Protein AF-A0A9E5YNB3-F1 (afdb_monomer_lite)

Structure (mmCIF, N/CA/C/O backbone):
data_AF-A0A9E5YNB3-F1
#
_entry.id   AF-A0A9E5YNB3-F1
#
loop_
_atom_site.group_PDB
_atom_site.id
_atom_site.type_symbol
_atom_site.label_atom_id
_atom_site.label_alt_id
_atom_site.label_comp_id
_atom_site.label_asym_id
_atom_site.label_entity_id
_atom_site.label_seq_id
_atom_site.pdbx_PDB_ins_code
_atom_site.Cartn_x
_atom_site.Cartn_y
_atom_site.Cartn_z
_atom_site.occupancy
_atom_site.B_iso_or_equiv
_atom_site.auth_seq_id
_atom_site.auth_comp_id
_atom_site.auth_asym_id
_atom_site.auth_atom_id
_atom_site.pdbx_PDB_model_num
ATOM 1 N N . MET A 1 1 ? 40.073 49.892 -16.654 1.00 59.38 1 MET A N 1
ATOM 2 C CA . MET A 1 1 ? 38.647 49.638 -16.978 1.00 59.38 1 MET A CA 1
ATOM 3 C C . MET A 1 1 ? 38.398 48.540 -18.016 1.00 59.38 1 MET A C 1
ATOM 5 O O . MET A 1 1 ? 37.976 47.476 -17.594 1.00 59.38 1 MET A O 1
ATOM 9 N N . LYS A 1 2 ? 38.638 48.698 -19.335 1.00 71.31 2 LYS A N 1
ATOM 10 C CA . LYS A 1 2 ? 38.269 47.634 -20.314 1.00 71.31 2 LYS A CA 1
ATOM 11 C C . LYS A 1 2 ? 38.995 46.293 -20.098 1.00 71.31 2 LYS A C 1
ATOM 13 O O . LYS A 1 2 ? 38.379 45.246 -20.236 1.00 71.31 2 LYS A O 1
ATOM 18 N N . LYS A 1 3 ? 40.283 46.318 -19.738 1.00 74.88 3 LYS A N 1
ATOM 19 C CA . LYS A 1 3 ? 41.093 45.100 -19.550 1.00 74.88 3 LYS A CA 1
ATOM 20 C C . LYS A 1 3 ? 40.703 44.318 -18.289 1.00 74.88 3 LYS A C 1
ATOM 22 O O . LYS A 1 3 ? 40.588 43.105 -18.346 1.00 74.88 3 LYS A O 1
ATOM 27 N N . GLU A 1 4 ? 40.435 45.017 -17.187 1.00 78.69 4 GLU A N 1
ATOM 28 C CA . GLU A 1 4 ? 39.992 44.400 -15.925 1.00 78.69 4 GLU A CA 1
ATOM 29 C C . GLU A 1 4 ? 38.611 43.761 -16.072 1.00 78.69 4 GLU A C 1
ATOM 31 O O . GLU A 1 4 ? 38.417 42.630 -15.643 1.00 78.69 4 GLU A O 1
ATOM 36 N N . PHE A 1 5 ? 37.688 44.429 -16.773 1.00 84.62 5 PHE A N 1
ATOM 37 C CA . PHE A 1 5 ? 36.358 43.884 -17.044 1.00 84.62 5 PHE A CA 1
ATOM 38 C C . PHE A 1 5 ? 36.412 42.584 -17.863 1.00 84.62 5 PHE A C 1
ATOM 40 O O . PHE A 1 5 ? 35.723 41.620 -17.538 1.00 84.62 5 PHE A O 1
ATOM 47 N N . ILE A 1 6 ? 37.271 42.529 -18.889 1.00 86.50 6 ILE A N 1
ATOM 48 C CA . ILE A 1 6 ? 37.463 41.324 -19.710 1.00 86.50 6 ILE A CA 1
ATOM 49 C C . ILE A 1 6 ? 38.033 40.176 -18.865 1.00 86.50 6 ILE A C 1
ATOM 51 O O . ILE A 1 6 ? 37.535 39.055 -18.950 1.00 86.50 6 ILE A O 1
ATOM 55 N N . THR A 1 7 ? 39.027 40.445 -18.013 1.00 88.81 7 THR A N 1
ATOM 56 C CA . THR A 1 7 ? 39.610 39.421 -17.134 1.00 88.81 7 THR A CA 1
ATOM 57 C C . THR A 1 7 ? 38.580 38.872 -16.145 1.00 88.81 7 THR A C 1
ATOM 59 O O . THR A 1 7 ? 38.446 37.657 -16.017 1.00 88.81 7 THR A O 1
ATOM 62 N N . THR A 1 8 ? 37.802 39.737 -15.486 1.00 86.94 8 THR A N 1
ATOM 63 C CA . THR A 1 8 ? 36.744 39.307 -14.558 1.00 86.94 8 THR A CA 1
ATOM 64 C C . THR A 1 8 ? 35.670 38.483 -15.268 1.00 86.94 8 THR A C 1
ATOM 66 O O . THR A 1 8 ? 35.250 37.449 -14.749 1.00 86.94 8 THR A O 1
ATOM 69 N N . PHE A 1 9 ? 35.264 38.882 -16.476 1.00 87.12 9 PHE A N 1
ATOM 70 C CA . PHE A 1 9 ? 34.278 38.143 -17.264 1.00 87.12 9 PHE A CA 1
ATOM 71 C C . PHE A 1 9 ? 34.764 36.731 -17.637 1.00 87.12 9 PHE A C 1
ATOM 73 O O . PHE A 1 9 ? 34.018 35.768 -17.478 1.00 87.12 9 PHE A O 1
ATOM 80 N N . ILE A 1 10 ? 36.027 36.582 -18.055 1.00 90.31 10 ILE A N 1
ATOM 81 C CA . ILE A 1 10 ? 36.626 35.275 -18.386 1.00 90.31 10 ILE A CA 1
ATOM 82 C C . ILE A 1 10 ? 36.706 34.360 -17.156 1.00 90.31 10 ILE A C 1
ATOM 84 O O . ILE A 1 10 ? 36.444 33.159 -17.267 1.00 90.31 10 ILE A O 1
ATOM 88 N N . ILE A 1 11 ? 37.026 34.914 -15.982 1.00 90.06 11 ILE A N 1
ATOM 89 C CA . ILE A 1 11 ? 37.071 34.152 -14.725 1.00 90.06 11 ILE A CA 1
ATOM 90 C C . ILE A 1 11 ? 35.673 33.639 -14.367 1.00 90.06 11 ILE A C 1
ATOM 92 O O . ILE A 1 11 ? 35.512 32.449 -14.100 1.00 90.06 11 ILE A O 1
ATOM 96 N N . ILE A 1 12 ? 34.649 34.498 -14.429 1.00 87.19 12 ILE A N 1
ATOM 97 C CA . ILE A 1 12 ? 33.260 34.100 -14.154 1.00 87.19 12 ILE A CA 1
ATOM 98 C C . ILE A 1 12 ? 32.810 33.011 -15.133 1.00 87.19 12 ILE A C 1
ATOM 100 O O . ILE A 1 12 ? 32.244 32.006 -14.708 1.00 87.19 12 ILE A O 1
ATOM 104 N N . LEU A 1 13 ? 33.099 33.164 -16.429 1.00 85.94 13 LEU A N 1
ATOM 105 C CA . LEU A 1 13 ? 32.710 32.181 -17.441 1.00 85.94 13 LEU A CA 1
ATOM 106 C C . LEU A 1 13 ? 33.382 30.818 -17.204 1.00 85.94 13 LEU A C 1
ATOM 108 O O . LEU A 1 13 ? 32.729 29.782 -17.309 1.00 85.94 13 LEU A O 1
ATOM 112 N N . SER A 1 14 ? 34.664 30.827 -16.830 1.00 84.44 14 SER A N 1
ATOM 113 C CA . SER A 1 14 ? 35.425 29.617 -16.494 1.00 84.44 14 SER A CA 1
ATOM 114 C C . SER A 1 14 ? 34.865 28.914 -15.257 1.00 84.44 14 SER A C 1
ATOM 116 O O . SER A 1 14 ? 34.726 27.694 -15.262 1.00 84.44 14 SER A O 1
ATOM 118 N N . ILE A 1 15 ? 34.476 29.670 -14.223 1.00 86.00 15 ILE A N 1
ATOM 119 C CA . ILE A 1 15 ? 33.847 29.120 -13.012 1.00 86.00 15 ILE A CA 1
ATOM 120 C C . ILE A 1 15 ? 32.482 28.508 -13.345 1.00 86.00 15 ILE A C 1
ATOM 122 O O . ILE A 1 15 ? 32.204 27.382 -12.943 1.00 86.00 15 ILE A O 1
ATOM 126 N N . VAL A 1 16 ? 31.643 29.205 -14.118 1.00 82.31 16 VAL A N 1
ATOM 127 C CA . VAL A 1 16 ? 30.331 28.684 -14.544 1.00 82.31 16 VAL A CA 1
ATOM 128 C C . VAL A 1 16 ? 30.491 27.405 -15.368 1.00 82.31 16 VAL A C 1
ATOM 130 O O . VAL A 1 16 ? 29.738 26.451 -15.174 1.00 82.31 16 VAL A O 1
ATOM 133 N N . PHE A 1 17 ? 31.483 27.354 -16.260 1.00 80.12 17 PHE A N 1
ATOM 134 C CA . PHE A 1 17 ? 31.774 26.159 -17.048 1.00 80.12 17 PHE A CA 1
ATOM 135 C C . PHE A 1 17 ? 32.261 24.995 -16.173 1.00 80.12 17 PHE A C 1
ATOM 137 O O . PHE A 1 17 ? 31.747 23.886 -16.305 1.00 80.12 17 PHE A O 1
ATOM 144 N N . ALA A 1 18 ? 33.178 25.247 -15.234 1.00 74.31 18 ALA A N 1
ATOM 145 C CA . ALA A 1 18 ? 33.670 24.235 -14.298 1.00 74.31 18 ALA A CA 1
ATOM 146 C C . ALA A 1 18 ? 32.548 23.680 -13.404 1.00 74.31 18 ALA A C 1
ATOM 148 O O . ALA A 1 18 ? 32.423 22.467 -13.260 1.00 74.31 18 ALA A O 1
ATOM 149 N N . LEU A 1 19 ? 31.672 24.545 -12.881 1.00 64.62 19 LEU A N 1
ATOM 150 C CA . LEU A 1 19 ? 30.498 24.128 -12.107 1.00 64.62 19 LEU A CA 1
ATOM 151 C C . LEU A 1 19 ? 29.527 23.287 -12.945 1.00 64.62 19 LEU A C 1
ATOM 153 O O . LEU A 1 19 ? 28.976 22.308 -12.449 1.00 64.62 19 LEU A O 1
ATOM 157 N N . LYS A 1 20 ? 29.336 23.626 -14.226 1.00 66.56 20 LYS A N 1
ATOM 158 C CA . LYS A 1 20 ? 28.486 22.850 -15.140 1.00 66.56 20 LYS A CA 1
ATOM 159 C C . LYS A 1 20 ? 29.073 21.468 -15.447 1.00 66.56 20 LYS A C 1
ATOM 161 O O . LYS A 1 20 ? 28.310 20.513 -15.563 1.00 66.56 20 LYS A O 1
ATOM 166 N N . MET A 1 21 ? 30.398 21.360 -15.560 1.00 66.25 21 MET A N 1
ATOM 167 C CA . MET A 1 21 ? 31.098 20.084 -15.746 1.00 66.25 21 MET A CA 1
ATOM 168 C C . MET A 1 21 ? 31.017 19.211 -14.489 1.00 66.25 21 MET A C 1
ATOM 170 O O . MET A 1 21 ? 30.596 18.065 -14.596 1.00 66.25 21 MET A O 1
ATOM 174 N N . LEU A 1 22 ? 31.290 19.773 -13.305 1.00 60.25 22 LEU A N 1
ATOM 175 C CA . LEU A 1 22 ? 31.151 19.071 -12.019 1.00 60.25 22 LEU A CA 1
ATOM 176 C C . LEU A 1 22 ? 29.721 18.553 -11.803 1.00 60.25 22 LEU A C 1
ATOM 178 O O . LEU A 1 22 ? 29.517 17.386 -11.484 1.00 60.25 22 LEU A O 1
ATOM 182 N N . TYR A 1 23 ? 28.717 19.388 -12.083 1.00 53.00 23 TYR A N 1
ATOM 183 C CA . TYR A 1 23 ? 27.310 18.983 -12.013 1.00 53.00 23 TYR A CA 1
ATOM 184 C C . TYR A 1 23 ? 26.955 17.878 -13.026 1.00 53.00 23 TYR A C 1
ATOM 186 O O . TYR A 1 23 ? 26.066 17.062 -12.786 1.00 53.00 23 TYR A O 1
ATOM 194 N N . SER A 1 24 ? 27.635 17.837 -14.177 1.00 55.47 24 SER A N 1
ATOM 195 C CA . SER A 1 24 ? 27.456 16.779 -15.175 1.00 55.47 24 SER A CA 1
ATOM 196 C C . SER A 1 24 ? 28.106 15.460 -14.750 1.00 55.47 24 SER A C 1
ATOM 198 O O . SER A 1 24 ? 27.548 14.405 -15.044 1.00 55.47 24 SER A O 1
ATOM 200 N N . GLU A 1 25 ? 29.256 15.498 -14.077 1.00 56.78 25 GLU A N 1
ATOM 201 C CA . GLU A 1 25 ? 29.955 14.307 -13.578 1.00 56.78 25 GLU A CA 1
ATOM 202 C C . GLU A 1 25 ? 29.183 13.631 -12.441 1.00 56.78 25 GLU A C 1
ATOM 204 O O . GLU A 1 25 ? 28.865 12.448 -12.564 1.00 56.78 25 GLU A O 1
ATOM 209 N N . GLU A 1 26 ? 28.742 14.380 -11.422 1.00 57.12 26 GLU A N 1
ATOM 210 C CA . GLU A 1 26 ? 27.885 13.840 -10.346 1.00 57.12 26 GLU A CA 1
ATOM 211 C C . GLU A 1 26 ? 26.601 13.199 -10.904 1.00 57.12 26 GLU A C 1
ATOM 213 O O . GLU A 1 26 ? 26.127 12.154 -10.445 1.00 57.12 26 GLU A O 1
ATOM 218 N N . LYS A 1 27 ? 26.039 13.807 -11.953 1.00 51.62 27 LYS A N 1
ATOM 219 C CA . LYS A 1 27 ? 24.851 13.307 -12.649 1.00 51.62 27 LYS A CA 1
ATOM 220 C C . LYS A 1 27 ? 25.122 12.010 -13.420 1.00 51.62 27 LYS A C 1
ATOM 222 O O . LYS A 1 27 ? 24.249 11.142 -13.441 1.00 51.62 27 LYS A O 1
ATOM 227 N N . MET A 1 28 ? 26.298 11.854 -14.031 1.00 51.88 28 MET A N 1
ATOM 228 C CA . MET A 1 28 ? 26.697 10.608 -14.701 1.00 51.88 28 MET A CA 1
ATOM 229 C C . MET A 1 28 ? 26.998 9.484 -13.701 1.00 51.88 28 MET A C 1
ATOM 231 O O . MET A 1 28 ? 26.615 8.339 -13.943 1.00 51.88 28 MET A O 1
ATOM 235 N N . GLU A 1 29 ? 27.621 9.788 -12.561 1.00 55.28 29 GLU A N 1
ATOM 236 C CA . GLU A 1 29 ? 27.869 8.798 -11.504 1.00 55.28 29 GLU A CA 1
ATOM 237 C C . GLU A 1 29 ? 26.562 8.275 -10.893 1.00 55.28 29 GLU A C 1
ATOM 239 O O . GLU A 1 29 ? 26.366 7.061 -10.794 1.00 55.28 29 GLU A O 1
ATOM 244 N N . SER A 1 30 ? 25.611 9.167 -10.588 1.00 50.97 30 SER A N 1
ATOM 245 C CA . SER A 1 30 ? 24.270 8.785 -10.117 1.00 50.97 30 SER A CA 1
ATOM 246 C C . SER A 1 30 ? 23.524 7.907 -11.137 1.00 50.97 30 SER A C 1
ATOM 248 O O . SER A 1 30 ? 22.887 6.917 -10.770 1.00 50.97 30 SER A O 1
ATOM 250 N N . GLN A 1 31 ? 23.658 8.199 -12.437 1.00 51.94 31 GLN A N 1
ATOM 251 C CA . GLN A 1 31 ? 23.083 7.381 -13.511 1.00 51.94 31 GLN A CA 1
ATOM 252 C C . GLN A 1 31 ? 23.693 5.978 -13.597 1.00 51.94 31 GLN A C 1
ATOM 254 O O . GLN A 1 31 ? 22.951 5.002 -13.719 1.00 51.94 31 GLN A O 1
ATOM 259 N N . ASN A 1 32 ? 25.020 5.856 -13.536 1.00 53.50 32 ASN A N 1
ATOM 260 C CA . ASN A 1 32 ? 25.692 4.555 -13.595 1.00 53.50 32 ASN A CA 1
ATOM 261 C 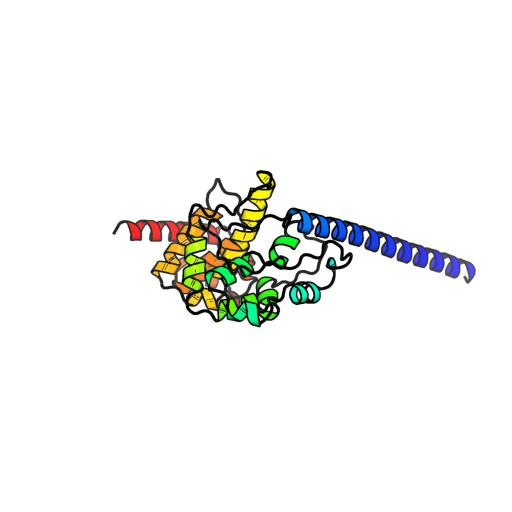C . ASN A 1 32 ? 25.301 3.675 -12.406 1.00 53.50 32 ASN A C 1
ATOM 263 O O . ASN A 1 32 ? 25.024 2.487 -12.573 1.00 53.50 32 ASN A O 1
ATOM 267 N N . TYR A 1 33 ? 25.185 4.281 -11.227 1.00 52.25 33 TYR A N 1
ATOM 268 C CA . TYR A 1 33 ? 24.739 3.597 -10.026 1.00 52.25 33 TYR A CA 1
ATOM 269 C C . TYR A 1 33 ? 23.257 3.177 -10.092 1.00 52.25 33 TYR A C 1
ATOM 271 O O . TYR A 1 33 ? 22.919 2.069 -9.684 1.00 52.25 33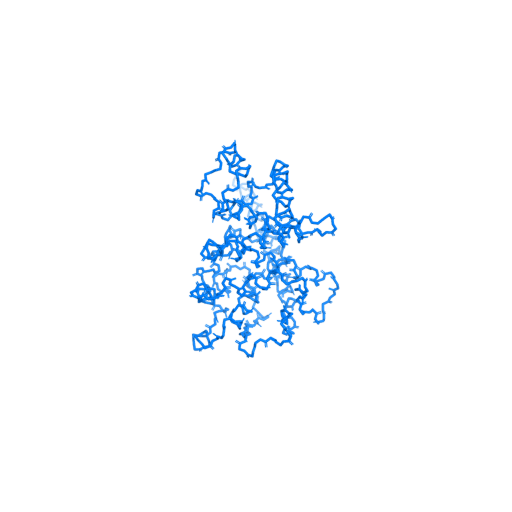 TYR A O 1
ATOM 279 N N . TYR A 1 34 ? 22.374 3.987 -10.692 1.00 50.22 34 TYR A N 1
ATOM 280 C CA . TYR A 1 34 ? 20.984 3.595 -10.979 1.00 50.22 34 TYR A CA 1
ATOM 281 C C . TYR A 1 34 ? 20.883 2.396 -11.930 1.00 50.22 34 TYR A C 1
ATOM 283 O O . TYR A 1 34 ? 20.102 1.476 -11.700 1.00 50.22 34 TYR A O 1
ATOM 291 N N . ILE A 1 35 ? 21.678 2.393 -13.002 1.00 52.78 35 ILE A N 1
ATOM 292 C CA . ILE A 1 35 ? 21.691 1.297 -13.979 1.00 52.78 35 ILE A CA 1
ATOM 293 C C . ILE A 1 35 ? 22.212 0.015 -13.328 1.00 52.78 35 ILE A C 1
ATOM 295 O O . ILE A 1 35 ? 21.654 -1.056 -13.553 1.00 52.78 35 ILE A O 1
ATOM 299 N N . GLN A 1 36 ? 23.251 0.112 -12.498 1.00 56.00 36 GLN A N 1
ATOM 300 C CA . GLN A 1 36 ? 23.763 -1.029 -11.747 1.00 56.00 36 GLN A CA 1
ATOM 301 C C . GLN A 1 36 ? 22.733 -1.549 -10.736 1.00 56.00 36 GLN A C 1
ATOM 303 O O . GLN A 1 36 ? 22.482 -2.746 -10.687 1.00 56.00 36 GLN A O 1
ATOM 308 N N . ALA A 1 37 ? 22.057 -0.657 -10.014 1.00 54.16 37 ALA A N 1
ATOM 309 C CA . ALA A 1 37 ? 20.964 -1.003 -9.116 1.00 54.16 37 ALA A CA 1
ATOM 310 C C . ALA A 1 37 ? 19.809 -1.724 -9.816 1.00 54.16 37 ALA A C 1
ATOM 312 O O . ALA A 1 37 ? 19.267 -2.678 -9.264 1.00 54.16 37 ALA A O 1
ATOM 313 N N . LEU A 1 38 ? 19.424 -1.271 -11.011 1.00 53.16 38 LEU A N 1
ATOM 314 C CA . LEU A 1 38 ? 18.436 -1.951 -11.841 1.00 53.16 38 LEU A CA 1
ATOM 315 C C . LEU A 1 38 ? 18.939 -3.337 -12.248 1.00 53.16 38 LEU A C 1
ATOM 317 O O . LEU A 1 38 ? 18.234 -4.312 -12.037 1.00 53.16 38 LEU A O 1
ATOM 321 N N . LYS A 1 39 ? 20.172 -3.452 -12.747 1.00 55.47 39 LYS A N 1
ATOM 322 C CA . LYS A 1 39 ? 20.764 -4.749 -13.110 1.00 55.47 39 LYS A CA 1
ATOM 323 C C . LYS A 1 39 ? 20.789 -5.724 -11.931 1.00 55.47 39 LYS A C 1
ATOM 325 O O . LYS A 1 39 ? 20.372 -6.857 -12.092 1.00 55.47 39 LYS A O 1
ATOM 330 N N . GLU A 1 40 ? 21.187 -5.270 -10.744 1.00 53.75 40 GLU A N 1
ATOM 331 C CA . GLU A 1 40 ? 21.213 -6.085 -9.520 1.00 53.75 40 GLU A CA 1
ATOM 332 C C . GLU A 1 40 ? 19.808 -6.445 -9.009 1.00 53.75 40 GLU A C 1
ATOM 334 O O . GLU A 1 40 ? 19.610 -7.523 -8.458 1.00 53.75 40 GLU A O 1
ATOM 339 N N . SER A 1 41 ? 18.821 -5.562 -9.196 1.00 50.81 41 SER A N 1
ATOM 340 C CA . SER A 1 41 ? 17.427 -5.814 -8.793 1.00 50.81 41 SER A CA 1
ATOM 341 C C . SER A 1 41 ? 16.700 -6.784 -9.722 1.00 50.81 41 SER A C 1
ATOM 343 O O . SER A 1 41 ? 15.659 -7.321 -9.344 1.00 50.81 41 SER A O 1
ATOM 345 N N . PHE A 1 42 ? 17.213 -6.954 -10.940 1.00 51.38 42 PHE A N 1
ATOM 346 C CA . PHE A 1 42 ? 16.529 -7.604 -12.049 1.00 51.38 42 PHE A CA 1
ATOM 347 C C . PHE A 1 42 ? 17.387 -8.642 -12.774 1.00 51.38 42 PHE A C 1
ATOM 349 O O . PHE A 1 42 ? 17.130 -8.931 -13.943 1.00 51.38 42 PHE A O 1
ATOM 356 N N . ASP A 1 43 ? 18.405 -9.195 -12.114 1.00 45.69 43 ASP A N 1
ATOM 357 C CA . ASP A 1 43 ? 19.297 -10.193 -12.705 1.00 45.69 43 ASP A CA 1
ATOM 358 C C . ASP A 1 43 ? 18.560 -11.525 -12.942 1.00 45.69 43 ASP A C 1
ATOM 360 O O . ASP A 1 43 ? 18.637 -12.459 -12.147 1.00 45.69 43 ASP A O 1
ATOM 364 N N . GLY A 1 44 ? 17.757 -11.553 -14.012 1.00 45.16 44 GLY A N 1
ATOM 365 C CA . GLY A 1 44 ? 17.208 -12.708 -14.727 1.00 45.16 44 GLY A CA 1
ATOM 366 C C . GLY A 1 44 ? 16.236 -13.623 -13.986 1.00 45.16 44 GLY A C 1
ATOM 367 O O . GLY A 1 44 ? 15.519 -14.383 -14.632 1.00 45.16 44 GLY A O 1
ATOM 368 N N . ASN A 1 45 ? 16.180 -13.570 -12.662 1.00 41.47 45 ASN A N 1
ATOM 369 C CA . ASN A 1 45 ? 15.464 -14.557 -11.878 1.00 41.47 45 ASN A CA 1
ATOM 370 C C . ASN A 1 45 ? 14.091 -14.020 -11.503 1.00 41.47 45 ASN A C 1
ATOM 372 O O . ASN A 1 45 ? 13.953 -12.972 -10.869 1.00 41.47 45 ASN A O 1
ATOM 376 N N . GLN A 1 46 ? 13.079 -14.768 -11.939 1.00 49.31 46 GLN A N 1
ATOM 377 C CA . GLN A 1 46 ? 11.693 -14.605 -11.540 1.00 49.31 46 GLN A CA 1
ATOM 378 C C . GLN A 1 46 ? 11.606 -14.276 -10.054 1.00 49.31 46 GLN A C 1
ATOM 380 O O . GLN A 1 46 ? 12.234 -14.912 -9.205 1.00 49.31 46 GLN A O 1
ATOM 385 N N . VAL A 1 47 ? 10.800 -13.270 -9.748 1.00 45.81 47 VAL A N 1
ATOM 386 C CA . VAL A 1 47 ? 10.483 -12.965 -8.368 1.00 45.81 47 VAL A CA 1
ATOM 387 C C . VAL A 1 47 ? 9.369 -13.911 -7.951 1.00 45.81 47 VAL A C 1
ATOM 389 O O . VAL A 1 47 ? 8.189 -13.598 -8.098 1.00 45.81 47 VAL A O 1
ATOM 392 N N . ASP A 1 48 ? 9.759 -15.072 -7.441 1.00 44.59 48 ASP A N 1
ATOM 393 C CA . ASP A 1 48 ? 8.878 -15.895 -6.626 1.00 44.59 48 ASP A CA 1
ATOM 394 C C . ASP A 1 48 ? 8.432 -15.028 -5.430 1.00 44.59 48 ASP A C 1
ATOM 396 O O . ASP A 1 48 ? 9.257 -14.508 -4.682 1.00 44.59 48 ASP A O 1
ATOM 400 N N . LEU A 1 49 ? 7.136 -14.745 -5.290 1.00 47.69 49 LEU A N 1
ATOM 401 C CA . LEU A 1 49 ? 6.626 -13.930 -4.180 1.00 47.69 49 LEU A CA 1
ATOM 402 C C . LEU A 1 49 ? 6.388 -14.753 -2.900 1.00 47.69 49 LEU A C 1
ATOM 404 O O . LEU A 1 49 ? 5.744 -14.259 -1.975 1.00 47.69 49 LEU A O 1
ATOM 408 N N . GLY A 1 50 ? 6.883 -15.992 -2.838 1.00 40.28 50 GLY A N 1
ATOM 409 C CA . GLY A 1 50 ? 6.484 -16.964 -1.825 1.00 40.28 50 GLY A CA 1
ATOM 410 C C . GLY A 1 50 ? 5.101 -17.555 -2.113 1.00 40.28 50 GLY A C 1
ATOM 411 O O . GLY A 1 50 ? 4.476 -18.118 -1.215 1.00 40.28 50 GLY A O 1
ATOM 412 N N . PHE A 1 51 ? 4.608 -17.418 -3.351 1.00 44.88 51 PHE A N 1
ATOM 413 C CA . PHE A 1 51 ? 3.523 -18.274 -3.812 1.00 44.88 51 PHE A CA 1
ATOM 414 C C . PHE A 1 51 ? 4.162 -19.620 -4.144 1.00 44.88 51 PHE A C 1
ATOM 416 O O . PHE A 1 51 ? 5.120 -19.625 -4.910 1.00 44.88 51 PHE A O 1
ATOM 423 N N . PRO A 1 52 ? 3.672 -20.746 -3.593 1.00 45.00 52 PRO A N 1
ATOM 424 C CA . PRO A 1 52 ? 4.265 -22.058 -3.846 1.00 45.00 52 PRO A CA 1
ATOM 425 C C . PRO A 1 52 ? 4.429 -22.359 -5.346 1.00 45.00 52 PRO A C 1
ATOM 427 O O . PRO A 1 52 ? 5.324 -23.116 -5.706 1.00 45.00 52 PRO A O 1
ATOM 430 N N . GLU A 1 53 ? 3.628 -21.703 -6.196 1.00 58.53 53 GLU A N 1
ATOM 431 C CA . GLU A 1 53 ? 3.800 -21.587 -7.643 1.00 58.53 53 GLU A CA 1
ATOM 432 C C . GLU A 1 53 ? 3.400 -20.148 -8.056 1.00 58.53 53 GLU A C 1
ATOM 434 O O . GLU A 1 53 ? 2.261 -19.745 -7.784 1.00 58.53 53 GLU A O 1
ATOM 439 N N . PRO A 1 54 ? 4.296 -19.309 -8.623 1.00 62.62 54 PRO A N 1
ATOM 440 C CA . PRO A 1 54 ? 3.892 -18.003 -9.140 1.00 62.62 54 PRO A CA 1
ATOM 441 C C . PRO A 1 54 ? 2.867 -18.190 -10.273 1.00 62.62 54 PRO A C 1
ATOM 443 O O . PRO A 1 54 ? 2.991 -19.151 -11.028 1.00 62.62 54 PRO A O 1
ATOM 446 N N . PRO A 1 55 ? 1.873 -17.294 -10.426 1.00 73.94 55 PRO A N 1
ATOM 447 C CA . PRO A 1 55 ? 0.898 -17.410 -11.509 1.00 73.94 55 PRO A CA 1
ATOM 448 C C . PRO A 1 55 ? 1.576 -17.437 -12.885 1.00 73.94 55 PRO A C 1
ATOM 450 O O . PRO A 1 55 ? 2.507 -16.668 -13.136 1.00 73.94 55 PRO A O 1
ATOM 453 N N . ASP A 1 56 ? 1.081 -18.280 -13.791 1.00 81.06 56 ASP A N 1
ATOM 454 C CA . ASP A 1 56 ? 1.661 -18.457 -15.132 1.00 81.06 56 ASP A CA 1
ATOM 455 C C . ASP A 1 56 ? 1.558 -17.200 -16.020 1.00 81.06 56 ASP A C 1
ATOM 457 O O . ASP A 1 56 ? 2.224 -17.092 -17.049 1.00 81.06 56 ASP A O 1
ATOM 461 N N . ASP A 1 57 ? 0.724 -16.237 -15.631 1.00 87.00 57 ASP A N 1
ATOM 462 C CA . ASP A 1 57 ? 0.374 -15.034 -16.386 1.00 87.00 57 ASP A CA 1
ATOM 463 C C . ASP A 1 57 ? 1.005 -13.744 -15.831 1.00 87.00 57 ASP A C 1
ATOM 465 O O . ASP A 1 57 ? 0.571 -12.638 -16.160 1.00 87.00 57 ASP A O 1
ATOM 469 N N . VAL A 1 58 ? 2.043 -13.857 -14.997 1.00 84.81 58 VAL A N 1
ATOM 470 C CA . VAL A 1 58 ? 2.825 -12.702 -14.531 1.00 84.81 58 VAL A CA 1
ATOM 471 C C . VAL A 1 58 ? 3.521 -12.025 -15.714 1.00 84.81 58 VAL A C 1
ATOM 473 O O . VAL A 1 58 ? 4.239 -12.659 -16.486 1.00 84.81 58 VAL A O 1
ATOM 476 N N . TYR A 1 59 ? 3.360 -10.707 -15.835 1.00 84.19 59 TYR A N 1
ATOM 477 C CA . TYR A 1 59 ? 4.003 -9.944 -16.896 1.00 84.19 59 TYR A CA 1
ATOM 478 C C . TYR A 1 59 ? 5.449 -9.608 -16.531 1.00 84.19 59 TYR A C 1
ATOM 480 O O . TYR A 1 59 ? 5.746 -9.027 -15.481 1.00 84.19 59 TYR A O 1
ATOM 488 N N . PHE A 1 60 ? 6.354 -9.934 -17.448 1.00 81.06 60 PHE A N 1
ATOM 489 C CA . PHE A 1 60 ? 7.771 -9.630 -17.330 1.00 81.06 60 PHE A CA 1
ATOM 490 C C . PHE A 1 60 ? 8.074 -8.312 -18.032 1.00 81.06 60 PHE A C 1
ATOM 492 O O . PHE A 1 60 ? 7.994 -8.205 -19.255 1.00 81.06 60 PHE A O 1
ATOM 499 N N . PHE A 1 61 ? 8.434 -7.299 -17.247 1.00 78.62 61 PHE A N 1
ATOM 500 C CA . PHE A 1 61 ? 8.769 -5.992 -17.794 1.00 78.62 61 PHE A CA 1
ATOM 501 C C . PHE A 1 61 ? 10.018 -6.084 -18.677 1.00 78.62 61 PHE A C 1
ATOM 503 O O . PHE A 1 61 ? 11.021 -6.658 -18.246 1.00 78.62 61 PHE A O 1
ATOM 510 N N . PRO A 1 62 ? 10.008 -5.488 -19.879 1.00 70.19 62 PRO A N 1
ATOM 511 C CA . PRO A 1 62 ? 11.215 -5.380 -20.680 1.00 70.19 62 PRO A CA 1
ATOM 512 C C . PRO A 1 62 ? 12.216 -4.475 -19.954 1.00 70.19 62 PRO A C 1
ATOM 514 O O . PRO A 1 62 ? 11.909 -3.334 -19.597 1.00 70.19 62 PRO A O 1
ATOM 517 N N . ILE A 1 63 ? 13.425 -4.985 -19.721 1.00 64.12 63 ILE A N 1
ATOM 518 C CA . ILE A 1 63 ? 14.496 -4.238 -19.056 1.00 64.12 63 ILE A CA 1
ATOM 519 C C . ILE A 1 63 ? 15.546 -3.905 -20.092 1.00 64.12 63 ILE A C 1
ATOM 521 O O . ILE A 1 63 ? 16.403 -4.722 -20.424 1.00 64.12 63 ILE A O 1
ATOM 525 N N . ASP A 1 64 ? 15.488 -2.680 -20.602 1.00 58.06 64 ASP A N 1
ATOM 526 C CA . ASP A 1 64 ? 16.547 -2.187 -21.465 1.00 58.06 64 ASP A CA 1
ATOM 527 C C . ASP A 1 64 ? 17.710 -1.652 -20.616 1.00 58.06 64 ASP A C 1
ATOM 529 O O . ASP A 1 64 ? 17.728 -0.511 -20.148 1.00 58.06 64 ASP A O 1
ATOM 533 N N . VAL A 1 65 ? 18.699 -2.523 -20.414 1.00 49.94 65 VAL A N 1
ATOM 534 C CA . VAL A 1 65 ? 19.942 -2.245 -19.684 1.00 49.94 65 VAL A CA 1
ATOM 535 C C . VAL A 1 65 ? 20.895 -1.282 -20.407 1.00 49.94 65 VAL A C 1
ATOM 537 O O . VAL A 1 65 ? 21.902 -0.879 -19.815 1.00 49.94 65 VAL A O 1
ATOM 540 N N . ASN A 1 66 ? 20.616 -0.920 -21.667 1.00 44.59 66 ASN A N 1
ATOM 541 C CA . ASN A 1 66 ? 21.499 -0.100 -22.502 1.00 44.59 66 ASN A CA 1
ATOM 542 C C . ASN A 1 66 ? 21.119 1.380 -22.549 1.00 44.59 66 ASN A C 1
ATOM 544 O O . ASN A 1 66 ? 21.851 2.184 -23.136 1.00 44.59 66 ASN A O 1
ATOM 548 N N . VAL A 1 67 ? 20.027 1.788 -21.909 1.00 49.59 67 VAL A N 1
ATOM 549 C CA . VAL A 1 67 ? 19.580 3.177 -22.016 1.00 49.59 67 VAL A CA 1
ATOM 550 C C . VAL A 1 67 ? 20.242 4.040 -20.952 1.00 49.59 67 VAL A C 1
ATOM 552 O O . VAL A 1 67 ? 19.742 4.293 -19.853 1.00 49.59 67 VAL A O 1
ATOM 555 N N . ARG A 1 68 ? 21.413 4.547 -21.330 1.00 42.56 68 ARG A N 1
ATOM 556 C CA . ARG A 1 68 ? 22.039 5.710 -20.703 1.00 42.56 68 ARG A CA 1
ATOM 557 C C . ARG A 1 68 ? 21.063 6.892 -20.803 1.00 42.56 68 ARG A C 1
ATOM 559 O O . ARG A 1 68 ? 20.961 7.507 -21.857 1.00 42.56 68 ARG A O 1
ATOM 566 N N . GLY A 1 69 ? 20.322 7.210 -19.738 1.00 45.66 69 GLY A N 1
ATOM 567 C CA . GLY A 1 69 ? 19.492 8.428 -19.720 1.00 45.66 69 GLY A CA 1
ATOM 568 C C . GLY A 1 69 ? 18.252 8.438 -18.826 1.00 45.66 69 GLY A C 1
ATOM 569 O O . GLY A 1 69 ? 17.705 9.513 -18.582 1.00 45.66 69 GLY A O 1
ATOM 570 N N . TYR A 1 70 ? 17.822 7.300 -18.278 1.00 46.19 70 TYR A N 1
ATOM 571 C CA . TYR A 1 70 ? 16.539 7.199 -17.565 1.00 46.19 70 TYR A CA 1
ATOM 572 C C . TYR A 1 70 ? 16.416 7.940 -16.235 1.00 46.19 70 TYR A C 1
ATOM 574 O O . TYR A 1 70 ? 15.312 8.071 -15.712 1.00 46.19 70 TYR A O 1
ATOM 582 N N . ALA A 1 71 ? 17.503 8.503 -15.713 1.00 47.81 71 ALA A N 1
ATOM 583 C CA . ALA A 1 71 ? 17.430 9.333 -14.516 1.00 47.81 71 ALA A CA 1
ATOM 584 C C . ALA A 1 71 ? 16.520 10.571 -14.682 1.00 47.81 71 ALA A C 1
ATOM 586 O O . ALA A 1 71 ? 16.231 11.223 -13.687 1.00 47.81 71 ALA A O 1
ATOM 587 N N . PHE A 1 72 ? 16.060 10.918 -15.895 1.00 52.16 72 PHE A N 1
ATOM 588 C CA . PHE A 1 72 ? 15.439 12.225 -16.131 1.00 52.16 72 PHE A CA 1
ATOM 589 C C . PHE A 1 72 ? 13.945 12.273 -16.434 1.00 52.16 72 PHE A C 1
ATOM 591 O O . PHE A 1 72 ? 13.416 13.379 -16.395 1.00 52.16 72 PHE A O 1
ATOM 598 N N . LEU A 1 73 ? 13.226 11.168 -16.652 1.00 58.09 73 LEU A N 1
ATOM 599 C CA . LEU A 1 73 ? 11.776 11.245 -16.883 1.00 58.09 73 LEU A CA 1
ATOM 600 C C . LEU A 1 73 ? 11.061 10.007 -16.328 1.00 58.09 73 LEU A C 1
ATOM 602 O O . LEU A 1 73 ? 10.907 9.009 -17.028 1.00 58.09 73 LEU A O 1
ATOM 606 N N . ASP A 1 74 ? 10.578 10.099 -15.084 1.00 63.66 74 ASP A N 1
ATOM 607 C CA . ASP A 1 74 ? 9.737 9.071 -14.444 1.00 63.66 74 ASP A CA 1
ATOM 608 C C . ASP A 1 74 ? 8.549 8.660 -15.352 1.00 63.66 74 ASP A C 1
ATOM 610 O O . ASP A 1 74 ? 8.158 7.495 -15.377 1.00 63.66 74 ASP A O 1
ATOM 614 N N . THR A 1 75 ? 8.034 9.586 -16.172 1.00 65.88 75 THR A N 1
ATOM 615 C CA . THR A 1 75 ? 6.984 9.335 -17.175 1.00 65.88 75 THR A CA 1
ATOM 616 C C . THR A 1 75 ? 7.451 8.485 -18.361 1.00 65.88 75 THR A C 1
ATOM 618 O O . THR A 1 75 ? 6.691 7.670 -18.866 1.00 65.88 75 THR A O 1
ATOM 621 N N . VAL A 1 76 ? 8.694 8.637 -18.826 1.00 67.19 76 VAL A N 1
ATOM 622 C CA . VAL A 1 76 ? 9.211 7.827 -19.947 1.00 67.19 76 VAL A CA 1
ATOM 623 C C . VAL A 1 76 ? 9.413 6.386 -19.502 1.00 67.19 76 VAL A C 1
ATOM 625 O O . VAL A 1 76 ? 9.018 5.465 -20.208 1.00 67.19 76 VAL A O 1
ATOM 628 N N . LEU A 1 77 ? 9.965 6.203 -18.303 1.00 70.25 77 LEU A N 1
ATOM 629 C CA . LEU A 1 77 ? 10.155 4.886 -17.706 1.00 70.25 77 LEU A CA 1
ATOM 630 C C . LEU A 1 77 ? 8.830 4.152 -17.501 1.00 70.25 77 LEU A C 1
ATOM 632 O O . LEU A 1 77 ? 8.679 3.013 -17.931 1.00 70.25 77 LEU A O 1
ATOM 636 N N . ILE A 1 78 ? 7.842 4.814 -16.891 1.00 76.56 78 ILE A N 1
ATOM 637 C CA . ILE A 1 78 ? 6.555 4.164 -16.635 1.00 76.56 78 ILE A CA 1
ATOM 638 C C . ILE A 1 78 ? 5.809 3.833 -17.933 1.00 76.56 78 ILE A C 1
ATOM 640 O O . ILE A 1 78 ? 5.145 2.805 -18.003 1.00 76.56 78 ILE A O 1
ATOM 644 N N . ASN A 1 79 ? 5.980 4.635 -18.990 1.00 79.00 79 ASN A N 1
ATOM 645 C CA . ASN A 1 79 ? 5.416 4.351 -20.311 1.00 79.00 79 ASN A CA 1
ATOM 646 C C . ASN A 1 79 ? 6.039 3.115 -20.979 1.00 79.00 79 ASN A C 1
ATOM 648 O O . ASN A 1 79 ? 5.362 2.430 -21.738 1.00 79.00 79 ASN A O 1
ATOM 652 N N . GLN A 1 80 ? 7.304 2.804 -20.703 1.00 77.94 80 GLN A N 1
ATOM 653 C CA . GLN A 1 80 ? 7.947 1.589 -21.219 1.00 77.94 80 GLN A CA 1
ATOM 654 C C . GLN A 1 80 ? 7.549 0.332 -20.448 1.00 77.94 80 GLN A C 1
ATOM 656 O O . GLN A 1 80 ? 7.649 -0.775 -20.968 1.00 77.94 80 GLN A O 1
ATOM 661 N N . TRP A 1 81 ? 7.095 0.506 -19.210 1.00 83.12 81 TRP A N 1
ATOM 662 C CA . TRP A 1 81 ? 6.635 -0.582 -18.359 1.00 83.12 81 TRP A CA 1
ATOM 663 C C . TRP A 1 81 ? 5.132 -0.825 -18.448 1.00 83.12 81 TRP A C 1
ATOM 665 O O . TRP A 1 81 ? 4.630 -1.622 -17.667 1.00 83.12 81 TRP A O 1
ATOM 675 N N . GLN A 1 82 ? 4.400 -0.187 -19.369 1.00 89.44 82 GLN A N 1
ATOM 676 C CA . GLN A 1 82 ? 2.986 -0.518 -19.572 1.00 89.44 82 GLN A CA 1
ATOM 677 C C . GLN A 1 82 ? 2.830 -1.997 -19.941 1.00 89.44 82 GLN A C 1
ATOM 679 O O . GLN A 1 82 ? 3.635 -2.555 -20.690 1.00 89.44 82 GLN A O 1
ATOM 684 N N . ILE A 1 83 ? 1.774 -2.617 -19.421 1.00 91.94 83 ILE A N 1
ATOM 685 C CA . ILE A 1 83 ? 1.387 -3.976 -19.805 1.00 91.94 83 ILE A CA 1
ATOM 686 C C . ILE A 1 83 ? 0.585 -3.866 -21.111 1.00 91.94 83 ILE A C 1
ATOM 688 O O . ILE A 1 83 ? -0.331 -3.043 -21.162 1.00 91.94 83 ILE A O 1
ATOM 692 N N . PRO A 1 84 ? 0.885 -4.636 -22.169 1.00 94.19 84 PRO A N 1
ATOM 693 C CA . PRO A 1 84 ? 0.036 -4.692 -23.357 1.00 94.19 84 PRO A CA 1
ATOM 694 C C . PRO A 1 84 ? -1.426 -4.968 -22.978 1.00 94.19 84 PRO A C 1
ATOM 696 O O . PRO A 1 84 ? -1.693 -5.786 -22.100 1.00 94.19 84 PRO A O 1
ATOM 699 N N . GLU A 1 85 ? -2.372 -4.244 -23.579 1.00 94.31 85 GLU A N 1
ATOM 700 C CA . GLU A 1 85 ? -3.783 -4.258 -23.156 1.00 94.31 85 GLU A CA 1
ATOM 701 C C . GLU A 1 85 ? -4.419 -5.651 -23.266 1.00 94.31 85 GLU A C 1
ATOM 703 O O . GLU A 1 85 ? -5.162 -6.075 -22.382 1.00 94.31 85 GLU A O 1
ATOM 708 N N . ASP A 1 86 ? -4.063 -6.391 -24.313 1.00 93.75 86 ASP A N 1
ATOM 709 C CA . ASP A 1 86 ? -4.465 -7.776 -24.539 1.00 93.75 86 ASP A CA 1
ATOM 710 C C . ASP A 1 86 ? -3.948 -8.722 -23.449 1.00 93.75 86 ASP A C 1
ATOM 712 O O . ASP A 1 86 ? -4.669 -9.627 -23.036 1.00 93.75 86 ASP A O 1
ATOM 716 N N . ILE A 1 87 ? -2.739 -8.497 -22.933 1.00 94.00 87 ILE A N 1
ATOM 717 C CA . ILE A 1 87 ? -2.213 -9.251 -21.791 1.00 94.00 87 ILE A CA 1
ATOM 718 C C . ILE A 1 87 ? -2.960 -8.830 -20.524 1.00 94.00 87 ILE A C 1
ATOM 720 O O . ILE A 1 87 ? -3.537 -9.676 -19.848 1.00 94.00 87 ILE A O 1
ATOM 724 N N . LEU A 1 88 ? -3.014 -7.526 -20.235 1.00 95.38 88 LEU A N 1
ATOM 725 C CA . LEU A 1 88 ? -3.565 -6.956 -19.001 1.00 95.38 88 LEU A CA 1
ATOM 726 C C . LEU A 1 88 ? -4.998 -7.418 -18.705 1.00 95.38 88 LEU A C 1
ATOM 728 O O . LEU A 1 88 ? -5.322 -7.758 -17.565 1.00 95.38 88 LEU A O 1
ATOM 732 N N . LEU A 1 89 ? -5.857 -7.439 -19.726 1.00 92.75 89 LEU A N 1
ATOM 733 C CA . LEU A 1 89 ? -7.257 -7.840 -19.579 1.00 92.75 89 LEU A CA 1
ATOM 734 C C . LEU A 1 89 ? -7.425 -9.335 -19.284 1.00 92.75 89 LEU A C 1
ATOM 736 O O . LEU A 1 89 ? -8.405 -9.719 -18.649 1.00 92.75 89 LEU A O 1
ATOM 740 N N . ASN A 1 90 ? -6.473 -10.166 -19.710 1.00 93.94 90 ASN A N 1
ATOM 741 C CA . ASN A 1 90 ? -6.516 -11.615 -19.527 1.00 93.94 90 ASN A CA 1
ATOM 742 C C . ASN A 1 90 ? -5.778 -12.092 -18.269 1.00 93.94 90 ASN A C 1
ATOM 744 O O . ASN A 1 90 ? -5.834 -13.278 -17.950 1.00 93.94 90 ASN A O 1
ATOM 748 N N . MET A 1 91 ? -5.119 -11.188 -17.538 1.00 94.25 91 MET A N 1
ATOM 749 C CA . MET A 1 91 ? -4.442 -11.535 -16.292 1.00 94.25 91 MET A CA 1
ATOM 750 C C . MET A 1 91 ? -5.441 -11.855 -15.175 1.00 94.25 91 MET A C 1
ATOM 752 O O . MET A 1 91 ? -6.398 -11.112 -14.904 1.00 94.25 91 MET A O 1
ATOM 756 N N . SER A 1 92 ? -5.146 -12.933 -14.463 1.00 92.94 92 SER A N 1
ATOM 757 C CA . SER A 1 92 ? -5.665 -13.265 -13.148 1.00 92.94 92 SER A CA 1
ATOM 758 C C . SER A 1 92 ? -5.372 -12.146 -12.147 1.00 92.94 92 SER A C 1
ATOM 760 O O . SER A 1 92 ? -4.441 -11.349 -12.299 1.00 92.94 92 SER A O 1
ATOM 762 N N . ASP A 1 93 ? -6.180 -12.074 -11.089 1.00 91.00 93 ASP A N 1
ATOM 763 C CA . ASP A 1 93 ? -5.959 -11.097 -10.022 1.00 91.00 93 ASP A CA 1
ATOM 764 C C . ASP A 1 93 ? -4.593 -11.312 -9.347 1.00 91.00 93 ASP A C 1
ATOM 766 O O . ASP A 1 93 ? -3.917 -10.346 -8.993 1.00 91.00 93 ASP A O 1
ATOM 770 N N . GLU A 1 94 ? -4.178 -12.571 -9.177 1.00 87.00 94 GLU A N 1
ATOM 771 C CA . GLU A 1 94 ? -2.872 -12.951 -8.647 1.00 87.00 94 GLU A CA 1
ATOM 772 C C . GLU A 1 94 ? -1.745 -12.479 -9.566 1.00 87.00 94 GLU A C 1
ATOM 774 O O . GLU A 1 94 ? -0.853 -11.769 -9.100 1.00 87.00 94 GLU A O 1
ATOM 779 N N . GLY A 1 95 ? -1.796 -12.814 -10.859 1.00 87.62 95 GLY A N 1
ATOM 780 C CA . GLY A 1 95 ? -0.785 -12.419 -11.840 1.00 87.62 95 GLY A CA 1
ATOM 781 C C . GLY A 1 95 ? -0.645 -10.904 -11.946 1.00 87.62 95 GLY A C 1
ATOM 782 O O . GLY A 1 95 ? 0.471 -10.370 -11.939 1.00 87.62 95 GLY A O 1
ATOM 783 N N . LEU A 1 96 ? -1.770 -10.182 -11.954 1.00 92.00 96 LEU A N 1
ATOM 784 C CA . LEU A 1 96 ? -1.794 -8.720 -11.978 1.00 92.00 96 LEU A CA 1
ATOM 785 C C . LEU A 1 96 ? -1.217 -8.111 -10.695 1.00 92.00 96 LEU A C 1
ATOM 787 O O . LEU A 1 96 ? -0.416 -7.173 -10.758 1.00 92.00 96 LEU A O 1
ATOM 791 N N . MET A 1 97 ? -1.577 -8.651 -9.528 1.00 89.31 97 MET A N 1
ATOM 792 C CA . MET A 1 97 ? -1.025 -8.223 -8.241 1.00 89.31 97 MET A CA 1
ATOM 793 C C . MET A 1 97 ? 0.489 -8.437 -8.192 1.00 89.31 97 MET A C 1
ATOM 795 O O . MET A 1 97 ? 1.227 -7.512 -7.846 1.00 89.31 97 MET A O 1
ATOM 799 N N . VAL A 1 98 ? 0.958 -9.627 -8.581 1.00 82.31 98 VAL A N 1
ATOM 800 C CA . VAL A 1 98 ? 2.385 -9.970 -8.623 1.00 82.31 98 VAL A CA 1
ATOM 801 C C . VAL A 1 98 ? 3.137 -9.025 -9.557 1.00 82.31 98 VAL A C 1
ATOM 803 O O . VAL A 1 98 ? 4.165 -8.460 -9.187 1.00 82.31 98 VAL A O 1
ATOM 806 N N . THR A 1 99 ? 2.583 -8.784 -10.742 1.00 86.69 99 THR A N 1
ATOM 807 C CA . THR A 1 99 ? 3.141 -7.862 -11.734 1.00 86.69 99 THR A CA 1
ATOM 808 C C . THR A 1 99 ? 3.269 -6.446 -11.181 1.00 86.69 99 THR A C 1
ATOM 810 O O . THR A 1 99 ? 4.326 -5.829 -11.299 1.00 86.69 99 THR A O 1
ATOM 813 N N . CYS A 1 100 ? 2.234 -5.929 -10.512 1.00 88.69 100 CYS A N 1
ATOM 814 C CA . CYS A 1 100 ? 2.283 -4.596 -9.911 1.00 88.69 100 CYS A CA 1
ATOM 815 C C . CYS A 1 100 ? 3.338 -4.499 -8.799 1.00 88.69 100 CYS A C 1
ATOM 817 O O . CYS A 1 100 ? 4.064 -3.508 -8.731 1.00 88.69 100 CYS A O 1
ATOM 819 N N . LEU A 1 101 ? 3.477 -5.532 -7.960 1.00 80.50 101 LEU A N 1
ATOM 820 C CA . LEU A 1 101 ? 4.508 -5.600 -6.913 1.00 80.50 101 LEU A CA 1
ATOM 821 C C . LEU A 1 101 ? 5.933 -5.698 -7.479 1.00 80.50 101 LEU A C 1
ATOM 823 O O . LEU A 1 101 ? 6.887 -5.234 -6.843 1.00 80.50 101 LEU A O 1
ATOM 827 N N . ASN A 1 102 ? 6.070 -6.232 -8.691 1.00 77.62 102 ASN A N 1
ATOM 828 C CA . ASN A 1 102 ? 7.326 -6.334 -9.427 1.00 77.62 102 ASN A CA 1
ATOM 829 C C . ASN A 1 102 ? 7.629 -5.120 -10.317 1.00 77.62 102 ASN A C 1
ATOM 831 O O . ASN A 1 102 ? 8.663 -5.118 -10.986 1.00 77.62 102 ASN A O 1
ATOM 835 N N . LEU A 1 103 ? 6.796 -4.069 -10.300 1.00 78.50 103 LEU A N 1
ATOM 836 C CA . LEU A 1 103 ? 7.012 -2.874 -11.116 1.00 78.50 103 LEU A CA 1
ATOM 837 C C . LEU A 1 103 ? 8.398 -2.251 -10.833 1.00 78.50 103 LEU A C 1
ATOM 839 O O . LEU A 1 103 ? 8.647 -1.794 -9.706 1.00 78.50 103 LEU A O 1
ATOM 843 N N . PRO A 1 104 ? 9.286 -2.139 -11.843 1.00 71.00 104 PRO A N 1
ATOM 844 C CA . PRO A 1 104 ? 10.655 -1.680 -11.628 1.00 71.00 104 PRO A CA 1
ATOM 845 C C . PRO A 1 104 ? 10.789 -0.292 -11.022 1.00 71.00 104 PRO A C 1
ATOM 847 O O . PRO A 1 104 ? 11.721 -0.036 -10.257 1.00 71.00 104 PRO A O 1
ATOM 850 N N . TYR A 1 105 ? 9.809 0.573 -11.275 1.00 69.88 105 TYR A N 1
ATOM 851 C CA . TYR A 1 105 ? 9.719 1.919 -10.721 1.00 69.88 105 TYR A CA 1
ATOM 852 C C . TYR A 1 105 ? 9.949 1.984 -9.200 1.00 69.88 105 TYR A C 1
ATOM 854 O O . TYR A 1 105 ? 10.621 2.898 -8.710 1.00 69.88 105 TYR A O 1
ATOM 862 N N . PHE A 1 106 ? 9.420 1.015 -8.446 1.00 67.19 106 PHE A N 1
ATOM 863 C CA . PHE A 1 106 ? 9.498 1.011 -6.983 1.00 67.19 106 PHE A CA 1
ATOM 864 C C . PHE A 1 106 ? 10.800 0.411 -6.437 1.00 67.19 106 PHE A C 1
ATOM 866 O O . PHE A 1 106 ? 11.222 0.797 -5.346 1.00 67.19 106 PHE A O 1
ATOM 873 N N . HIS A 1 107 ? 11.477 -0.443 -7.210 1.00 61.56 107 HIS A N 1
ATOM 874 C CA . HIS A 1 107 ? 12.736 -1.101 -6.821 1.00 61.56 107 HIS A CA 1
ATOM 875 C C . HIS A 1 107 ? 13.971 -0.290 -7.217 1.00 61.56 107 HIS A C 1
ATOM 877 O O . HIS A 1 107 ? 14.963 -0.250 -6.498 1.00 61.56 107 HIS A O 1
ATOM 883 N N . ALA A 1 108 ? 13.896 0.449 -8.321 1.00 53.72 108 ALA A N 1
ATOM 884 C CA . ALA A 1 108 ? 15.047 1.139 -8.896 1.00 53.72 108 ALA A CA 1
ATOM 885 C C . ALA A 1 108 ? 15.597 2.297 -8.032 1.00 53.72 108 ALA A C 1
ATOM 887 O O . ALA A 1 108 ? 16.777 2.639 -8.105 1.00 53.72 108 ALA A O 1
ATOM 888 N N . LYS A 1 109 ? 14.754 2.930 -7.202 1.00 50.62 109 LYS A N 1
ATOM 889 C CA . LYS A 1 109 ? 15.136 4.109 -6.395 1.00 50.62 109 LYS A CA 1
ATOM 890 C C . LYS A 1 109 ? 15.669 3.775 -4.997 1.00 50.62 109 LYS A C 1
ATOM 892 O O . LYS A 1 109 ? 16.187 4.683 -4.358 1.00 50.62 109 LYS A O 1
ATOM 897 N N . SER A 1 110 ? 15.567 2.535 -4.507 1.00 47.50 110 SER A N 1
ATOM 898 C CA . SER A 1 110 ? 16.089 2.182 -3.171 1.00 47.50 110 SER A CA 1
ATOM 899 C C . SER A 1 110 ? 17.610 2.169 -3.102 1.00 47.50 110 SER A C 1
ATOM 901 O O . SER A 1 110 ? 18.174 2.196 -2.011 1.00 47.50 110 SER A O 1
ATOM 903 N N . ASN A 1 111 ? 18.265 2.107 -4.257 1.00 41.50 111 ASN A N 1
ATOM 904 C CA . ASN A 1 111 ? 19.710 2.153 -4.321 1.00 41.50 111 ASN A CA 1
ATOM 905 C C . ASN A 1 111 ? 20.214 3.582 -4.499 1.00 41.50 111 ASN A C 1
ATOM 907 O O . ASN A 1 111 ? 21.224 3.876 -3.891 1.00 41.50 111 ASN A O 1
ATOM 911 N N . LEU A 1 112 ? 19.510 4.489 -5.188 1.00 40.03 112 LEU A N 1
ATOM 912 C CA . LEU A 1 112 ? 19.984 5.858 -5.441 1.00 40.03 112 LEU A CA 1
ATOM 913 C C . LEU A 1 112 ? 20.178 6.712 -4.166 1.00 40.03 112 LEU A C 1
ATOM 915 O O . LEU A 1 112 ? 19.331 6.670 -3.270 1.00 40.03 112 LEU A O 1
ATOM 919 N N . PRO A 1 113 ? 21.230 7.559 -4.098 1.00 37.16 113 PRO A N 1
ATOM 920 C CA . PRO A 1 113 ? 21.409 8.495 -2.996 1.00 37.16 113 PRO A CA 1
ATOM 921 C C . PRO A 1 113 ? 20.236 9.479 -2.959 1.00 37.16 113 PRO A C 1
ATOM 923 O O . PRO A 1 113 ? 19.859 10.056 -3.984 1.00 37.16 113 PRO A O 1
ATOM 926 N N . SER A 1 114 ? 19.687 9.695 -1.763 1.00 42.84 114 SER A N 1
ATOM 927 C CA . SER A 1 114 ? 18.492 10.507 -1.477 1.00 42.84 114 SER A CA 1
ATOM 928 C C . SER A 1 114 ? 18.532 11.954 -1.993 1.00 42.84 114 SER A C 1
ATOM 930 O O . SER A 1 114 ? 17.501 12.624 -1.996 1.00 42.84 114 SER A O 1
ATOM 932 N N . SER A 1 115 ? 19.692 12.436 -2.440 1.00 34.56 115 SER A N 1
ATOM 933 C CA . SER A 1 115 ? 19.934 13.803 -2.896 1.00 34.56 115 SER A CA 1
ATOM 934 C C . SER A 1 115 ? 19.775 14.034 -4.402 1.00 34.56 115 SER A C 1
ATOM 936 O O . SER A 1 115 ? 19.714 15.192 -4.806 1.00 34.56 115 SER A O 1
ATOM 938 N N . THR A 1 116 ? 19.720 12.997 -5.252 1.00 37.81 116 THR A N 1
ATOM 939 C CA . THR A 1 116 ? 20.001 13.207 -6.692 1.00 37.81 116 THR A CA 1
ATOM 940 C C . THR A 1 116 ? 18.817 13.294 -7.644 1.00 37.81 116 THR A C 1
ATOM 942 O O . THR A 1 116 ? 19.032 13.721 -8.773 1.00 37.81 116 THR A O 1
ATOM 945 N N . LEU A 1 117 ? 17.574 12.988 -7.266 1.00 36.38 117 LEU A N 1
ATOM 946 C CA . LEU A 1 117 ? 16.453 13.106 -8.209 1.00 36.38 117 LEU A CA 1
ATOM 947 C C . LEU A 1 117 ? 15.185 13.604 -7.529 1.00 36.38 117 LEU A C 1
ATOM 949 O O . LEU A 1 117 ? 14.830 13.141 -6.447 1.00 36.38 117 LEU A O 1
ATOM 953 N N . PHE A 1 118 ? 14.537 14.561 -8.199 1.00 35.59 118 PHE A N 1
ATOM 954 C CA . PHE A 1 118 ? 13.319 15.260 -7.801 1.00 35.59 118 PHE A CA 1
ATOM 955 C C . PHE A 1 118 ? 12.414 14.419 -6.890 1.00 35.59 118 PHE A C 1
ATOM 957 O O . PHE A 1 118 ? 12.047 13.294 -7.253 1.00 35.59 118 PHE A O 1
ATOM 964 N N . PRO A 1 119 ? 12.001 14.953 -5.728 1.00 42.09 119 PRO A N 1
ATOM 965 C CA . PRO A 1 119 ? 11.021 14.286 -4.904 1.00 42.09 119 PRO A CA 1
ATOM 966 C C . PRO A 1 119 ? 9.697 14.344 -5.664 1.00 42.09 119 PRO A C 1
ATOM 968 O O . PRO A 1 119 ? 8.944 15.309 -5.542 1.00 42.09 119 PRO A O 1
ATOM 971 N N . ILE A 1 120 ? 9.380 13.304 -6.441 1.00 48.47 120 ILE A N 1
ATOM 972 C CA . ILE A 1 120 ? 7.977 12.968 -6.645 1.00 48.47 120 ILE A CA 1
ATOM 973 C C . ILE A 1 120 ? 7.471 12.675 -5.238 1.00 48.47 120 ILE A C 1
ATOM 975 O O . ILE A 1 120 ? 7.692 11.595 -4.689 1.00 48.47 120 ILE A O 1
ATOM 979 N N . LYS A 1 121 ? 6.874 13.707 -4.631 1.00 52.38 121 LYS A N 1
ATOM 980 C CA . LYS A 1 121 ? 6.286 13.662 -3.293 1.00 52.38 121 LYS A CA 1
ATOM 981 C C . LYS A 1 121 ? 5.235 12.555 -3.204 1.00 52.38 121 LYS A C 1
ATOM 983 O O . LYS A 1 121 ? 4.967 12.089 -2.105 1.00 52.38 121 LYS A O 1
ATOM 988 N N . ASP A 1 122 ? 4.728 12.086 -4.352 1.00 66.94 122 ASP A N 1
ATOM 989 C CA . ASP A 1 122 ? 3.760 11.006 -4.430 1.00 66.94 122 ASP A CA 1
ATOM 990 C C . ASP A 1 122 ? 4.045 9.930 -5.490 1.00 66.94 122 ASP A C 1
ATOM 992 O O . ASP A 1 122 ? 3.452 9.897 -6.565 1.00 66.94 122 ASP A O 1
ATOM 996 N N . LYS A 1 123 ? 5.009 9.046 -5.195 1.00 72.69 123 LYS A N 1
ATOM 997 C CA . LYS A 1 123 ? 5.408 7.955 -6.104 1.00 72.69 123 LYS A CA 1
ATOM 998 C C . LYS A 1 123 ? 4.289 6.940 -6.337 1.00 72.69 123 LYS A C 1
ATOM 1000 O O . LYS A 1 123 ? 4.196 6.405 -7.436 1.00 72.69 123 LYS A O 1
ATOM 1005 N N . LEU A 1 124 ? 3.469 6.659 -5.318 1.00 79.31 124 LEU A N 1
ATOM 1006 C CA . LEU A 1 124 ? 2.365 5.712 -5.465 1.00 79.31 124 LEU A CA 1
ATOM 1007 C C . LEU A 1 124 ? 1.250 6.325 -6.311 1.00 79.31 124 LEU A C 1
ATOM 1009 O O . LEU A 1 124 ? 0.852 5.701 -7.285 1.00 79.31 124 LEU A O 1
ATOM 1013 N N . GLN A 1 125 ? 0.801 7.546 -6.007 1.00 82.88 125 GLN A N 1
ATOM 1014 C CA . GLN A 1 125 ? -0.230 8.204 -6.809 1.00 82.88 125 GLN A CA 1
ATOM 1015 C C . GLN A 1 125 ? 0.254 8.469 -8.233 1.00 82.88 125 GLN A C 1
ATOM 1017 O O . GLN A 1 125 ? -0.510 8.292 -9.175 1.00 82.88 125 GLN A O 1
ATOM 1022 N N . PHE A 1 126 ? 1.527 8.839 -8.420 1.00 82.00 126 PHE A N 1
ATOM 1023 C CA . PHE A 1 126 ? 2.111 8.944 -9.754 1.00 82.00 126 PHE A CA 1
ATOM 1024 C C . PHE A 1 126 ? 2.013 7.613 -10.503 1.00 82.00 126 PHE A C 1
ATOM 1026 O O . PHE A 1 126 ? 1.554 7.599 -11.642 1.00 82.00 126 PHE A O 1
ATOM 1033 N N . ALA A 1 127 ? 2.388 6.497 -9.872 1.00 84.38 127 ALA A N 1
ATOM 1034 C CA . ALA A 1 127 ? 2.287 5.191 -10.508 1.00 84.38 127 ALA A CA 1
ATOM 1035 C C . ALA A 1 127 ? 0.831 4.801 -10.796 1.00 84.38 127 ALA A C 1
ATOM 1037 O O . ALA A 1 127 ? 0.533 4.390 -11.907 1.00 84.38 127 ALA A O 1
ATOM 1038 N N . ILE A 1 128 ? -0.095 5.012 -9.858 1.00 88.38 128 ILE A N 1
ATOM 1039 C CA . ILE A 1 128 ? -1.533 4.784 -10.070 1.00 88.38 128 ILE A CA 1
ATOM 1040 C C . ILE A 1 128 ? -2.049 5.613 -11.254 1.00 88.38 128 ILE A C 1
ATOM 1042 O O . ILE A 1 128 ? -2.808 5.122 -12.079 1.00 88.38 128 ILE A O 1
ATOM 1046 N N . ASN A 1 129 ? -1.609 6.861 -11.389 1.00 87.75 129 ASN A N 1
ATOM 1047 C CA . ASN A 1 129 ? -2.081 7.738 -12.456 1.00 87.75 129 ASN A CA 1
ATOM 1048 C C . ASN A 1 129 ? -1.476 7.415 -13.827 1.00 87.75 129 ASN A C 1
ATOM 1050 O O . ASN A 1 129 ? -2.066 7.794 -14.833 1.00 87.75 129 ASN A O 1
ATOM 1054 N N . ASN A 1 130 ? -0.315 6.755 -13.884 1.00 86.75 130 ASN A N 1
ATOM 1055 C CA . ASN A 1 130 ? 0.450 6.612 -15.126 1.00 86.75 130 ASN A CA 1
ATOM 1056 C C . ASN A 1 130 ? 0.770 5.159 -15.514 1.00 86.75 130 ASN A C 1
ATOM 1058 O O . ASN A 1 130 ? 1.299 4.950 -16.597 1.00 86.75 130 ASN A O 1
ATOM 1062 N N . PHE A 1 131 ? 0.483 4.159 -14.679 1.00 91.69 131 PHE A N 1
ATOM 1063 C CA . PHE A 1 131 ? 0.702 2.742 -14.982 1.00 91.69 131 PHE A CA 1
ATOM 1064 C C . PHE A 1 131 ? -0.621 1.984 -15.067 1.00 91.69 131 PHE A C 1
ATOM 1066 O O . PHE A 1 131 ? -1.335 1.851 -14.069 1.00 91.69 131 PHE A O 1
ATOM 1073 N N . ASN A 1 132 ? -0.920 1.447 -16.250 1.00 94.88 132 ASN A N 1
ATOM 1074 C CA . ASN A 1 132 ? -2.173 0.751 -16.524 1.00 94.88 132 ASN A CA 1
ATOM 1075 C C . ASN A 1 132 ? -2.406 -0.482 -15.635 1.00 94.88 132 ASN A C 1
ATOM 1077 O O . ASN A 1 132 ? -3.542 -0.726 -15.235 1.00 94.88 132 ASN A O 1
ATOM 1081 N N . GLY A 1 133 ? -1.350 -1.200 -15.241 1.00 95.00 133 GLY A N 1
ATOM 1082 C CA . GLY A 1 133 ? -1.461 -2.341 -14.334 1.00 95.00 133 GLY A CA 1
ATOM 1083 C C . GLY A 1 133 ? -2.052 -1.965 -12.977 1.00 95.00 133 GLY A C 1
ATOM 1084 O O . GLY A 1 133 ? -2.979 -2.620 -12.512 1.00 95.00 133 GLY A O 1
ATOM 1085 N N . LEU A 1 134 ? -1.594 -0.865 -12.365 1.00 94.19 134 LEU A N 1
ATOM 1086 C CA . LEU A 1 134 ? -2.141 -0.394 -11.084 1.00 94.19 134 LEU A CA 1
ATOM 1087 C C . LEU A 1 134 ? -3.563 0.151 -11.221 1.00 94.19 134 LEU A C 1
ATOM 1089 O O . LEU A 1 134 ? -4.380 -0.039 -10.323 1.00 94.19 134 LEU A O 1
ATOM 1093 N N . GLN A 1 135 ? -3.869 0.814 -12.336 1.00 95.38 135 GLN A N 1
ATOM 1094 C CA . GLN A 1 135 ? -5.227 1.282 -12.614 1.00 95.38 135 GLN A CA 1
ATOM 1095 C C . GLN A 1 135 ? -6.201 0.114 -12.708 1.00 95.38 135 GLN A C 1
ATOM 1097 O O . GLN A 1 135 ? -7.292 0.179 -12.150 1.00 95.38 135 GLN A O 1
ATOM 1102 N N . GLU A 1 136 ? -5.803 -0.954 -13.395 1.00 96.44 136 GLU A N 1
ATOM 1103 C CA . GLU A 1 136 ? -6.607 -2.162 -13.521 1.00 96.44 136 GLU A CA 1
ATOM 1104 C C . GLU A 1 136 ? -6.711 -2.914 -12.193 1.00 96.44 136 GLU A C 1
ATOM 1106 O O . GLU A 1 136 ? -7.806 -3.291 -11.779 1.00 96.44 136 GLU A O 1
ATOM 1111 N N . LEU A 1 137 ? -5.601 -3.024 -11.459 1.00 95.19 137 LEU A N 1
ATOM 1112 C CA . LEU A 1 137 ? -5.541 -3.651 -10.142 1.00 95.19 137 LEU A CA 1
ATOM 1113 C C . LEU A 1 137 ? -6.590 -3.061 -9.184 1.00 95.19 137 LEU A C 1
ATOM 1115 O O . LEU A 1 137 ? -7.286 -3.800 -8.493 1.00 95.19 137 LEU A O 1
ATOM 1119 N N . LEU A 1 138 ? -6.743 -1.732 -9.168 1.00 94.38 138 LEU A N 1
ATOM 1120 C CA . LEU A 1 138 ? -7.687 -1.026 -8.293 1.00 94.38 138 LEU A CA 1
ATOM 1121 C C . LEU A 1 138 ? -9.164 -1.233 -8.669 1.00 94.38 138 LEU A C 1
ATOM 1123 O O . LEU A 1 138 ? -10.046 -1.042 -7.820 1.00 94.38 138 LEU A O 1
ATOM 1127 N N . LYS A 1 139 ? -9.447 -1.637 -9.913 1.00 94.81 139 LYS A N 1
ATOM 1128 C CA . LYS A 1 139 ? -10.803 -1.978 -10.366 1.00 94.81 139 LYS A CA 1
ATOM 1129 C C . LYS A 1 139 ? -11.207 -3.394 -9.970 1.00 94.81 139 LYS A C 1
ATOM 1131 O O . LYS A 1 139 ? -12.402 -3.650 -9.842 1.00 94.81 139 LYS A O 1
ATOM 1136 N N . ARG A 1 140 ? -10.246 -4.303 -9.756 1.00 94.44 140 ARG A N 1
ATOM 1137 C CA . ARG A 1 140 ? -10.538 -5.694 -9.382 1.00 94.44 140 ARG A CA 1
ATOM 1138 C C . ARG A 1 140 ? -11.285 -5.740 -8.047 1.00 94.44 140 ARG A C 1
ATOM 1140 O O . ARG A 1 140 ? -10.919 -5.082 -7.070 1.00 94.44 140 ARG A O 1
ATOM 1147 N N . GLU A 1 141 ? -12.358 -6.523 -8.007 1.00 92.81 141 GLU A N 1
ATOM 1148 C CA . GLU A 1 141 ? -13.266 -6.599 -6.858 1.00 92.81 141 GLU A CA 1
ATOM 1149 C C . GLU A 1 141 ? -12.553 -7.171 -5.622 1.00 92.81 141 GLU A C 1
ATOM 1151 O O . GLU A 1 141 ? -12.559 -6.573 -4.541 1.00 92.81 141 GLU A O 1
ATOM 1156 N N . ASN A 1 142 ? -11.839 -8.285 -5.805 1.00 90.62 142 ASN A N 1
ATOM 1157 C CA . ASN A 1 142 ? -11.249 -9.074 -4.723 1.00 90.62 142 ASN A CA 1
ATOM 1158 C C . ASN A 1 142 ? -9.813 -8.681 -4.357 1.00 90.62 142 ASN A C 1
ATOM 1160 O O . ASN A 1 142 ? -9.184 -9.351 -3.535 1.00 90.62 142 ASN A O 1
ATOM 1164 N N . ILE A 1 143 ? -9.284 -7.592 -4.921 1.00 91.94 143 ILE A N 1
ATOM 1165 C CA . ILE A 1 143 ? -7.869 -7.264 -4.742 1.00 91.94 143 ILE A CA 1
ATOM 1166 C C . ILE A 1 143 ? -7.484 -6.983 -3.288 1.00 91.94 143 ILE A C 1
ATOM 1168 O O . ILE A 1 143 ? -6.425 -7.404 -2.836 1.00 91.94 143 ILE A O 1
ATOM 1172 N N . HIS A 1 144 ? -8.362 -6.320 -2.534 1.00 93.19 144 HIS A N 1
ATOM 1173 C CA . HIS A 1 144 ? -8.154 -6.038 -1.115 1.00 93.19 144 HIS A CA 1
ATOM 1174 C C . HIS A 1 144 ? -7.884 -7.339 -0.335 1.00 93.19 144 HIS A C 1
ATOM 1176 O O . HIS A 1 144 ? -6.876 -7.458 0.355 1.00 93.19 144 HIS A O 1
ATOM 1182 N N . LYS A 1 145 ? -8.686 -8.388 -0.543 1.00 93.06 145 LYS A N 1
ATOM 1183 C CA . LYS A 1 145 ? -8.482 -9.687 0.120 1.00 93.06 145 LYS A CA 1
ATOM 1184 C C . LYS A 1 145 ? -7.131 -10.312 -0.223 1.00 93.06 145 LYS A C 1
ATOM 1186 O O . LYS A 1 145 ? -6.444 -10.784 0.679 1.00 93.06 145 LYS A O 1
ATOM 1191 N N . LYS A 1 146 ? -6.721 -10.269 -1.495 1.00 90.06 146 LYS A N 1
ATOM 1192 C CA . LYS A 1 146 ? -5.438 -10.839 -1.944 1.00 90.06 146 LYS A CA 1
ATOM 1193 C C . LYS A 1 146 ? -4.240 -10.062 -1.395 1.00 90.06 146 LYS A C 1
ATOM 1195 O O . LYS A 1 146 ? -3.299 -10.672 -0.893 1.00 90.06 146 LYS A O 1
ATOM 1200 N N . LEU A 1 147 ? -4.303 -8.728 -1.395 1.00 91.00 147 LEU A N 1
ATOM 1201 C CA . LEU A 1 147 ? -3.269 -7.875 -0.798 1.00 91.00 147 LEU A CA 1
ATOM 1202 C C . LEU A 1 147 ? -3.142 -8.114 0.709 1.00 91.00 147 LEU A C 1
ATOM 1204 O O . LEU A 1 147 ? -2.025 -8.231 1.216 1.00 91.00 147 LEU A O 1
ATOM 1208 N N . LYS A 1 148 ? -4.272 -8.219 1.421 1.00 92.25 148 LYS A N 1
ATOM 1209 C CA . LYS A 1 148 ? -4.292 -8.580 2.842 1.00 92.25 148 LYS A CA 1
ATOM 1210 C C . LYS A 1 148 ? -3.641 -9.939 3.057 1.00 92.25 148 LYS A C 1
ATOM 1212 O O . LYS A 1 148 ? -2.705 -10.019 3.844 1.00 92.25 148 LYS A O 1
ATOM 1217 N N . GLN A 1 149 ? -4.108 -10.978 2.359 1.00 89.25 149 GLN A N 1
ATOM 1218 C CA . GLN A 1 149 ? -3.591 -12.343 2.481 1.00 89.25 149 GLN A CA 1
ATOM 1219 C C . GLN A 1 149 ? -2.071 -12.379 2.290 1.00 89.25 149 GLN A C 1
ATOM 1221 O O . GLN A 1 149 ? -1.354 -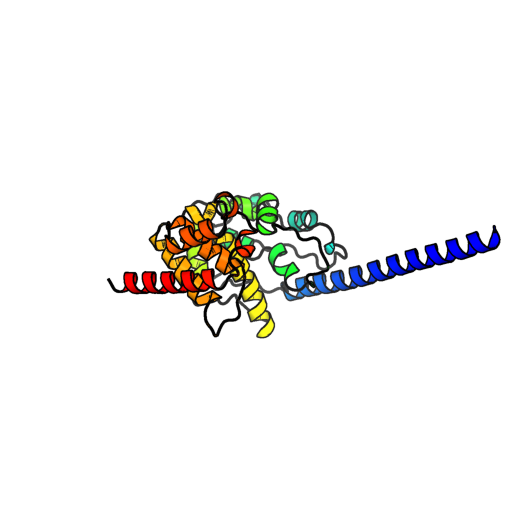12.958 3.107 1.00 89.25 149 GLN A O 1
ATOM 1226 N N . LEU A 1 150 ? -1.571 -11.686 1.267 1.00 84.75 150 LEU A N 1
ATOM 1227 C CA . LEU A 1 150 ? -0.140 -11.577 1.014 1.00 84.75 150 LEU A CA 1
ATOM 1228 C C . LEU A 1 150 ? 0.599 -10.890 2.173 1.00 84.75 150 LEU A C 1
ATOM 1230 O O . LEU A 1 150 ? 1.626 -11.374 2.642 1.00 84.75 150 LEU A O 1
ATOM 1234 N N . TYR A 1 151 ? 0.060 -9.782 2.681 1.00 86.50 151 TYR A N 1
ATOM 1235 C CA . TYR A 1 151 ? 0.690 -8.997 3.741 1.00 86.50 151 TYR A CA 1
ATOM 1236 C C . TYR A 1 151 ? 0.706 -9.687 5.109 1.00 86.50 151 TYR A C 1
ATOM 1238 O O . TYR A 1 151 ? 1.650 -9.513 5.882 1.00 86.50 151 TYR A O 1
ATOM 1246 N N . ILE A 1 152 ? -0.317 -10.473 5.446 1.00 85.50 152 ILE A N 1
ATOM 1247 C CA . ILE A 1 152 ? -0.402 -11.146 6.752 1.00 85.50 152 ILE A CA 1
ATOM 1248 C C . ILE A 1 152 ? 0.389 -12.458 6.811 1.00 85.50 152 ILE A C 1
ATOM 1250 O O . ILE A 1 152 ? 0.613 -12.967 7.911 1.00 85.50 152 ILE A O 1
ATOM 1254 N N . THR A 1 153 ? 0.813 -12.989 5.660 1.00 79.88 153 THR A N 1
ATOM 1255 C CA . THR A 1 153 ? 1.550 -14.255 5.567 1.00 79.88 153 THR A CA 1
ATOM 1256 C C . THR A 1 153 ? 2.922 -14.121 6.255 1.00 79.88 153 THR A C 1
ATOM 1258 O O . THR A 1 153 ? 3.742 -13.305 5.812 1.00 79.88 153 THR A O 1
ATOM 1261 N N . PRO A 1 154 ? 3.181 -14.858 7.359 1.00 61.81 154 PRO A N 1
ATOM 1262 C CA . PRO A 1 154 ? 4.408 -14.728 8.156 1.00 61.81 154 PRO A CA 1
ATOM 1263 C C . PRO A 1 154 ? 5.675 -15.044 7.360 1.00 61.81 154 PRO A C 1
ATOM 1265 O O . PRO A 1 154 ? 6.691 -14.368 7.500 1.00 61.81 154 PRO A O 1
ATOM 1268 N N . GLU A 1 155 ? 5.590 -16.038 6.481 1.00 57.22 155 GLU A N 1
ATOM 1269 C CA . GLU A 1 155 ? 6.654 -16.508 5.603 1.00 57.22 155 GLU A CA 1
ATOM 1270 C C . GLU A 1 155 ? 6.646 -15.786 4.262 1.00 57.22 155 GLU A C 1
ATOM 1272 O O . GLU A 1 155 ? 7.090 -16.367 3.276 1.00 57.22 155 GLU A O 1
ATOM 1277 N N . PHE A 1 156 ? 6.173 -14.535 4.193 1.00 56.06 156 PHE A N 1
ATOM 1278 C CA . PHE A 1 156 ? 6.431 -13.694 3.025 1.00 56.06 156 PHE A CA 1
ATOM 1279 C C . PHE A 1 156 ? 7.945 -13.449 2.929 1.00 56.06 156 PHE A C 1
ATOM 1281 O O . PHE A 1 156 ? 8.466 -12.411 3.310 1.00 56.06 156 PHE A O 1
ATOM 1288 N N . ARG A 1 157 ? 8.677 -14.466 2.494 1.00 50.31 157 ARG A N 1
ATOM 1289 C CA . ARG A 1 157 ? 10.070 -14.457 2.111 1.00 50.31 157 ARG A CA 1
ATOM 1290 C C . ARG A 1 157 ? 9.999 -14.455 0.612 1.00 50.31 157 ARG A C 1
ATOM 1292 O O . ARG A 1 157 ? 9.684 -15.455 -0.019 1.00 50.31 157 ARG A O 1
ATOM 1299 N N . LEU A 1 158 ? 10.194 -13.270 0.073 1.00 51.50 158 LEU A N 1
ATOM 1300 C CA . LEU A 1 158 ? 10.317 -13.103 -1.353 1.00 51.50 158 LEU A CA 1
ATOM 1301 C C . LEU A 1 158 ? 11.453 -14.018 -1.820 1.00 51.50 158 LEU A C 1
ATOM 1303 O O . LEU A 1 158 ? 12.494 -14.089 -1.173 1.00 51.50 158 LEU A O 1
ATOM 1307 N N . GLY A 1 159 ? 11.222 -14.752 -2.896 1.00 47.19 159 GLY A N 1
ATOM 1308 C CA . GLY A 1 159 ? 12.198 -15.570 -3.585 1.00 47.19 159 GLY A CA 1
ATOM 1309 C C . GLY A 1 159 ? 13.459 -14.763 -3.847 1.00 47.19 159 GLY A C 1
ATOM 1310 O O . GLY A 1 159 ? 13.442 -13.669 -4.412 1.00 47.19 159 GLY A O 1
ATOM 1311 N N . GLU A 1 160 ? 14.558 -15.304 -3.349 1.00 49.59 160 GLU A N 1
ATOM 1312 C CA . GLU A 1 160 ? 15.835 -14.615 -3.191 1.00 49.59 160 GLU A CA 1
ATOM 1313 C C . GLU A 1 160 ? 16.977 -15.483 -3.743 1.00 49.59 160 GLU A C 1
ATOM 1315 O O . GLU A 1 160 ? 18.103 -15.497 -3.229 1.00 49.59 160 GLU A O 1
ATOM 1320 N N . HIS A 1 161 ? 16.687 -16.252 -4.794 1.00 41.09 161 HIS A N 1
ATOM 1321 C CA . HIS A 1 161 ? 17.692 -17.053 -5.477 1.00 41.09 161 HIS A CA 1
ATOM 1322 C C . HIS A 1 161 ? 18.743 -16.133 -6.113 1.00 41.09 161 HIS A C 1
ATOM 1324 O O . HIS A 1 161 ? 18.445 -15.328 -6.989 1.00 41.09 161 HIS A O 1
ATOM 1330 N N . GLY A 1 162 ? 19.985 -16.247 -5.634 1.00 39.75 162 GLY A N 1
ATOM 1331 C CA . GLY A 1 162 ? 21.132 -15.479 -6.132 1.00 39.75 162 GLY A CA 1
ATOM 1332 C C . GLY A 1 162 ? 21.474 -14.205 -5.352 1.00 39.75 162 GLY A C 1
ATOM 1333 O O . GLY A 1 162 ? 22.515 -13.614 -5.618 1.00 39.75 162 GLY A O 1
ATOM 1334 N N . LEU A 1 163 ? 20.682 -13.797 -4.353 1.00 50.84 163 LEU A N 1
ATOM 1335 C CA . LEU A 1 163 ? 20.960 -12.580 -3.576 1.00 50.84 163 LEU A CA 1
ATOM 1336 C C . LEU A 1 163 ? 21.809 -12.853 -2.321 1.00 50.84 163 LEU A C 1
ATOM 1338 O O . LEU A 1 163 ? 21.629 -13.848 -1.606 1.00 50.84 163 LEU A O 1
ATOM 1342 N N . THR A 1 164 ? 22.709 -11.927 -1.979 1.00 50.38 164 THR A N 1
ATOM 1343 C CA . THR A 1 164 ? 23.407 -11.960 -0.679 1.00 50.38 164 THR A CA 1
ATOM 1344 C C . THR A 1 164 ? 22.427 -11.669 0.467 1.00 50.38 164 THR A C 1
ATOM 1346 O O . THR A 1 164 ? 21.466 -10.927 0.262 1.00 50.38 164 THR A O 1
ATOM 1349 N N . PRO A 1 165 ? 22.645 -12.178 1.695 1.00 54.50 165 PRO A N 1
ATOM 1350 C CA . PRO A 1 165 ? 21.749 -11.925 2.834 1.00 54.50 165 PRO A CA 1
ATOM 1351 C C . PRO A 1 165 ? 21.427 -10.438 3.090 1.00 54.50 165 PRO A C 1
ATOM 1353 O O . PRO A 1 165 ? 20.316 -10.099 3.493 1.00 54.50 165 PRO A O 1
ATOM 1356 N N . GLY A 1 166 ? 22.371 -9.530 2.811 1.00 57.34 166 GLY A N 1
ATOM 1357 C CA . GLY A 1 166 ? 22.144 -8.085 2.918 1.00 57.34 166 GLY A CA 1
ATOM 1358 C C . GLY A 1 166 ? 21.223 -7.520 1.827 1.00 57.34 166 GLY A C 1
ATOM 1359 O O . GLY A 1 166 ? 20.367 -6.684 2.119 1.00 57.34 166 GLY A O 1
ATOM 1360 N N . GLN A 1 167 ? 21.357 -7.990 0.582 1.00 57.22 167 GLN A N 1
ATOM 1361 C CA . GLN A 1 167 ? 20.487 -7.594 -0.536 1.00 57.22 167 GLN A CA 1
ATOM 1362 C C . GLN A 1 167 ? 19.065 -8.120 -0.341 1.00 57.22 167 GLN A C 1
ATOM 1364 O O . GLN A 1 167 ? 18.113 -7.355 -0.468 1.00 57.22 167 GLN A O 1
ATOM 1369 N N . ARG A 1 168 ? 18.935 -9.385 0.068 1.00 60.34 168 ARG A N 1
ATOM 1370 C CA . ARG A 1 168 ? 17.674 -10.024 0.472 1.00 60.34 168 ARG A CA 1
ATOM 1371 C C . ARG A 1 168 ? 16.860 -9.152 1.423 1.00 60.34 168 ARG A C 1
ATOM 1373 O O . ARG A 1 168 ? 15.782 -8.661 1.090 1.00 60.34 168 ARG A O 1
ATOM 1380 N N . SER A 1 169 ? 17.479 -8.798 2.552 1.00 62.53 169 SER A N 1
ATOM 1381 C CA . SER A 1 169 ? 16.876 -7.927 3.563 1.00 62.53 169 SER A CA 1
ATOM 1382 C C . SER A 1 169 ? 16.438 -6.568 2.997 1.00 62.53 169 SER A C 1
ATOM 1384 O O . SER A 1 169 ? 15.383 -6.055 3.369 1.00 62.53 169 SER A O 1
ATOM 1386 N N . ARG A 1 170 ? 17.204 -5.977 2.070 1.00 65.00 170 ARG A N 1
ATOM 1387 C CA . ARG A 1 170 ? 16.856 -4.688 1.449 1.00 65.00 170 ARG A CA 1
ATOM 1388 C C . ARG A 1 170 ? 15.668 -4.805 0.489 1.00 65.00 170 ARG A C 1
ATOM 1390 O O . ARG A 1 170 ? 14.734 -4.014 0.606 1.00 65.00 170 ARG A O 1
ATOM 1397 N N . HIS A 1 171 ? 15.686 -5.767 -0.431 1.00 65.19 171 HIS A N 1
ATOM 1398 C CA . HIS A 1 171 ? 14.600 -5.983 -1.396 1.00 65.19 171 HIS A CA 1
ATOM 1399 C C . HIS A 1 171 ? 13.287 -6.330 -0.698 1.00 65.19 171 HIS A C 1
ATOM 1401 O O . HIS A 1 171 ? 12.239 -5.766 -1.025 1.00 65.19 171 HIS A O 1
ATOM 1407 N N . TYR A 1 172 ? 13.363 -7.183 0.323 1.00 71.00 172 TYR A N 1
ATOM 1408 C CA . TYR A 1 172 ? 12.243 -7.492 1.199 1.00 71.00 172 TYR A CA 1
ATOM 1409 C C . TYR A 1 172 ? 11.647 -6.228 1.838 1.00 71.00 172 TYR A C 1
ATOM 1411 O O . TYR A 1 172 ? 10.447 -5.980 1.710 1.00 71.00 172 TYR A O 1
ATOM 1419 N N . LYS A 1 173 ? 12.483 -5.365 2.440 1.00 72.31 173 LYS A N 1
ATOM 1420 C CA . LYS A 1 173 ? 12.042 -4.105 3.071 1.00 72.31 173 LYS A CA 1
ATOM 1421 C C . LYS A 1 173 ? 11.350 -3.149 2.098 1.00 72.31 173 LYS A C 1
ATOM 1423 O O . LYS A 1 173 ? 10.344 -2.538 2.454 1.00 72.31 173 LYS A O 1
ATOM 1428 N N . VAL A 1 174 ? 11.863 -3.012 0.875 1.00 73.12 174 VAL A N 1
ATOM 1429 C CA . VAL A 1 174 ? 11.264 -2.139 -0.151 1.00 73.12 174 VAL A CA 1
ATOM 1430 C C . VAL A 1 174 ? 9.893 -2.657 -0.572 1.00 73.12 174 VAL A C 1
ATOM 1432 O O . VAL A 1 174 ? 8.938 -1.887 -0.650 1.00 73.12 174 VAL A O 1
ATOM 1435 N N . ARG A 1 175 ? 9.771 -3.967 -0.794 1.00 74.69 175 ARG A N 1
ATOM 1436 C CA . ARG A 1 175 ? 8.513 -4.596 -1.212 1.00 74.69 175 ARG A CA 1
ATOM 1437 C C . ARG A 1 175 ? 7.455 -4.570 -0.124 1.00 74.69 175 ARG A C 1
ATOM 1439 O O . ARG A 1 175 ? 6.320 -4.215 -0.416 1.00 74.69 175 ARG A O 1
ATOM 1446 N N . ILE A 1 176 ? 7.813 -4.877 1.123 1.00 77.94 176 ILE A N 1
ATOM 1447 C CA . ILE A 1 176 ? 6.850 -4.816 2.227 1.00 77.94 176 ILE A CA 1
ATOM 1448 C C . ILE A 1 176 ? 6.402 -3.372 2.497 1.00 77.94 176 ILE A C 1
ATOM 1450 O O . ILE A 1 176 ? 5.220 -3.134 2.722 1.00 77.94 176 ILE A O 1
ATOM 1454 N N . SER A 1 177 ? 7.308 -2.390 2.370 1.00 78.62 177 SER A N 1
ATOM 1455 C CA . SER A 1 177 ? 6.970 -0.956 2.380 1.00 78.62 177 SER A CA 1
ATOM 1456 C C . SER A 1 177 ? 6.000 -0.599 1.250 1.00 78.62 177 SER A C 1
ATOM 1458 O O . SER A 1 177 ? 4.998 0.076 1.486 1.00 78.62 177 SER A O 1
ATOM 1460 N N . TYR A 1 178 ? 6.250 -1.074 0.029 1.00 81.88 178 TYR A N 1
ATOM 1461 C CA . TYR A 1 178 ? 5.365 -0.822 -1.102 1.00 81.88 178 TYR A CA 1
ATOM 1462 C C . TYR A 1 178 ? 3.978 -1.456 -0.914 1.00 81.88 178 TYR A C 1
ATOM 1464 O O . TYR A 1 178 ? 2.966 -0.782 -1.106 1.00 81.88 178 TYR A O 1
ATOM 1472 N N . LEU A 1 179 ? 3.924 -2.705 -0.447 1.00 85.69 179 LEU A N 1
ATOM 1473 C CA . LEU A 1 179 ? 2.679 -3.392 -0.116 1.00 85.69 179 LEU A CA 1
ATOM 1474 C C . LEU A 1 179 ? 1.912 -2.662 0.998 1.00 85.69 179 LEU A C 1
ATOM 1476 O O . LEU A 1 179 ? 0.706 -2.467 0.875 1.00 85.69 179 LEU A O 1
ATOM 1480 N N . ALA A 1 180 ? 2.601 -2.169 2.032 1.00 86.38 180 ALA A N 1
ATOM 1481 C CA . ALA A 1 180 ? 1.986 -1.350 3.077 1.00 86.38 180 ALA A CA 1
ATOM 1482 C C . ALA A 1 180 ? 1.383 -0.049 2.517 1.00 86.38 180 ALA A C 1
ATOM 1484 O O . ALA A 1 180 ? 0.290 0.341 2.925 1.00 86.38 180 ALA A O 1
ATOM 1485 N N . LYS A 1 181 ? 2.036 0.603 1.541 1.00 86.12 181 LYS A N 1
ATOM 1486 C CA . LYS A 1 181 ? 1.479 1.788 0.860 1.00 86.12 181 LYS A CA 1
ATOM 1487 C C . LYS A 1 181 ? 0.231 1.462 0.046 1.00 86.12 181 LYS A C 1
ATOM 1489 O O . LYS A 1 181 ? -0.718 2.241 0.090 1.00 86.12 181 LYS A O 1
ATOM 1494 N N . LEU A 1 182 ? 0.230 0.340 -0.679 1.00 89.19 182 LEU A N 1
ATOM 1495 C CA . LEU A 1 182 ? -0.943 -0.127 -1.424 1.00 89.19 182 LEU A CA 1
ATOM 1496 C C . LEU A 1 182 ? -2.108 -0.423 -0.479 1.00 89.19 182 LEU A C 1
ATOM 1498 O O . LEU A 1 182 ? -3.206 0.073 -0.698 1.00 89.19 182 LEU A O 1
ATOM 1502 N N . LEU A 1 183 ? -1.860 -1.150 0.612 1.00 91.81 183 LEU A N 1
ATOM 1503 C CA . LEU A 1 183 ? -2.870 -1.411 1.638 1.00 91.81 183 LEU A CA 1
ATOM 1504 C C . LEU A 1 183 ? -3.408 -0.131 2.268 1.00 91.81 183 LEU A C 1
ATOM 1506 O O . LEU A 1 183 ? -4.599 -0.038 2.532 1.00 91.81 183 LEU A O 1
ATOM 1510 N N . ALA A 1 184 ? -2.541 0.855 2.492 1.00 90.00 184 ALA A N 1
ATOM 1511 C CA . ALA A 1 184 ? -2.929 2.131 3.068 1.00 90.00 184 ALA A CA 1
ATOM 1512 C C . ALA A 1 184 ? -3.733 3.002 2.089 1.00 90.00 184 ALA A C 1
ATOM 1514 O O . ALA A 1 184 ? -4.338 3.981 2.532 1.00 90.00 184 ALA A O 1
ATOM 1515 N N . TYR A 1 185 ? -3.717 2.714 0.783 1.00 89.62 185 TYR A N 1
ATOM 1516 C CA . TYR A 1 185 ? -4.420 3.504 -0.225 1.00 89.62 185 TYR A CA 1
ATOM 1517 C C . TYR A 1 185 ? -5.925 3.495 0.048 1.00 89.62 185 TYR A C 1
ATOM 1519 O O . TYR A 1 185 ? -6.503 2.436 0.289 1.00 89.62 185 TYR A O 1
ATOM 1527 N N . LYS A 1 186 ? -6.560 4.673 0.050 1.00 90.12 186 LYS A N 1
ATOM 1528 C CA . LYS A 1 186 ? -7.923 4.856 0.575 1.00 90.12 186 LYS A CA 1
ATOM 1529 C C . LYS 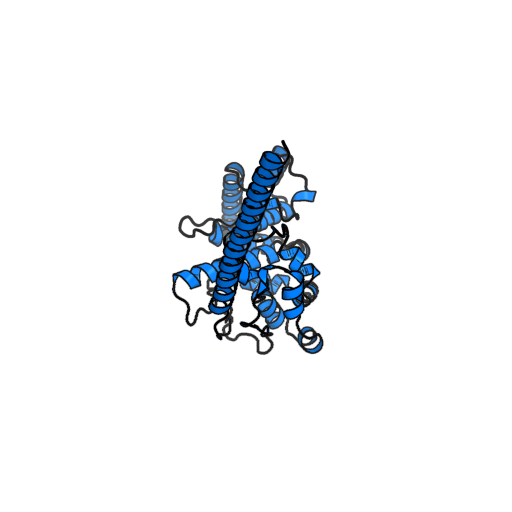A 1 186 ? -8.913 3.899 -0.089 1.00 90.12 186 LYS A C 1
ATOM 1531 O O . LYS A 1 186 ? -9.689 3.251 0.599 1.00 90.12 186 LYS A O 1
ATOM 1536 N N . GLU A 1 187 ? -8.843 3.782 -1.406 1.00 90.81 187 GLU A N 1
ATOM 1537 C CA . GLU A 1 187 ? -9.723 2.994 -2.264 1.00 90.81 187 GLU A CA 1
ATOM 1538 C C . GLU A 1 187 ? -9.625 1.485 -1.996 1.00 90.81 187 GLU A C 1
ATOM 1540 O O . GLU A 1 187 ? -10.574 0.759 -2.292 1.00 90.81 187 GLU A O 1
ATOM 1545 N N . ILE A 1 188 ? -8.502 1.020 -1.435 1.00 93.31 188 ILE A N 1
ATOM 1546 C CA . ILE A 1 188 ? -8.303 -0.358 -0.970 1.00 93.31 188 ILE A CA 1
ATOM 1547 C C . ILE A 1 188 ? -8.713 -0.472 0.499 1.00 93.31 188 ILE A C 1
ATOM 1549 O O . ILE A 1 188 ? -9.501 -1.346 0.849 1.00 93.31 188 ILE A O 1
ATOM 1553 N N . LEU A 1 189 ? -8.201 0.417 1.353 1.00 93.88 189 LEU A N 1
ATOM 1554 C CA . LEU A 1 189 ? -8.311 0.303 2.805 1.00 93.88 189 LEU A CA 1
ATOM 1555 C C . LEU A 1 189 ? -9.764 0.325 3.297 1.00 93.88 189 LEU A C 1
ATOM 1557 O O . LEU A 1 189 ? -10.110 -0.418 4.208 1.00 93.88 189 LEU A O 1
ATOM 1561 N N . ILE A 1 190 ? -10.628 1.137 2.678 1.00 95.00 190 ILE A N 1
ATOM 1562 C CA . ILE A 1 190 ? -12.047 1.231 3.067 1.00 95.00 190 ILE A CA 1
ATOM 1563 C C . ILE A 1 190 ? -12.869 -0.017 2.711 1.00 95.00 190 ILE A C 1
ATOM 1565 O O . ILE A 1 190 ? -14.043 -0.078 3.063 1.00 95.00 190 ILE A O 1
ATOM 1569 N N . ARG A 1 191 ? -12.295 -0.979 1.975 1.00 95.94 191 ARG A N 1
ATOM 1570 C CA . ARG A 1 191 ? -12.984 -2.217 1.579 1.00 95.94 191 ARG A CA 1
ATOM 1571 C C . ARG A 1 191 ? -12.894 -3.321 2.635 1.00 95.94 191 ARG A C 1
ATOM 1573 O O . ARG A 1 191 ? -13.583 -4.323 2.495 1.00 95.94 191 ARG A O 1
ATOM 1580 N N . TYR A 1 192 ? -12.050 -3.159 3.652 1.00 96.88 192 TYR A N 1
ATOM 1581 C CA . TYR A 1 192 ? -11.877 -4.148 4.714 1.00 96.88 192 TYR A CA 1
ATOM 1582 C C . TYR A 1 192 ? -12.947 -4.023 5.800 1.00 96.88 192 TYR A C 1
ATOM 1584 O O . TYR A 1 192 ? -13.357 -2.913 6.147 1.00 96.88 192 TYR A O 1
ATOM 1592 N N . SER A 1 193 ? -13.354 -5.155 6.381 1.00 95.62 193 SER A N 1
ATOM 1593 C CA . SER A 1 193 ? -14.165 -5.156 7.607 1.00 95.62 193 SER A CA 1
ATOM 1594 C C . SER A 1 193 ? -13.354 -4.696 8.828 1.00 95.62 193 SER A C 1
ATOM 1596 O O . SER A 1 193 ? -12.123 -4.640 8.787 1.00 95.62 193 SER A O 1
ATOM 1598 N N . GLU A 1 194 ? -14.025 -4.399 9.947 1.00 94.44 194 GLU A N 1
ATOM 1599 C CA . GLU A 1 194 ? -13.346 -4.079 11.215 1.00 94.44 194 GLU A CA 1
ATOM 1600 C C . GLU A 1 194 ? -12.391 -5.207 11.639 1.00 94.44 194 GLU A C 1
ATOM 1602 O O . GLU A 1 194 ? -11.243 -4.943 11.998 1.00 94.44 194 GLU A O 1
ATOM 1607 N N . GLU A 1 195 ? -12.820 -6.465 11.543 1.00 93.75 195 GLU A N 1
ATOM 1608 C CA . GLU A 1 195 ? -11.999 -7.628 11.889 1.00 93.75 195 GLU A CA 1
ATOM 1609 C C . GLU A 1 195 ? -10.760 -7.734 10.995 1.00 93.75 195 GLU A C 1
ATOM 1611 O O . GLU A 1 195 ? -9.659 -8.010 11.476 1.00 93.75 195 GLU A O 1
ATOM 1616 N N . GLU A 1 196 ? -10.918 -7.480 9.695 1.00 95.25 196 GLU A N 1
ATOM 1617 C CA . GLU A 1 196 ? -9.807 -7.506 8.748 1.00 95.25 196 GLU A CA 1
ATOM 1618 C C . GLU A 1 196 ? -8.817 -6.363 8.991 1.00 95.25 196 GLU A C 1
ATOM 1620 O O . GLU A 1 196 ? -7.606 -6.585 8.931 1.00 95.25 196 GLU A O 1
ATOM 1625 N N . LEU A 1 197 ? -9.311 -5.162 9.305 1.00 95.19 197 LEU A N 1
ATOM 1626 C CA . LEU A 1 197 ? -8.483 -4.011 9.669 1.00 95.19 197 LEU A CA 1
ATOM 1627 C C . LEU A 1 197 ? -7.664 -4.290 10.934 1.00 95.19 197 LEU A C 1
ATOM 1629 O O . LEU A 1 197 ? -6.476 -3.974 10.971 1.00 95.19 197 LEU A O 1
ATOM 1633 N N . LEU A 1 198 ? -8.269 -4.912 11.949 1.00 92.62 198 LEU A N 1
ATOM 1634 C CA . LEU A 1 198 ? -7.578 -5.312 13.178 1.00 92.62 198 LEU A CA 1
ATOM 1635 C C . LEU A 1 198 ? -6.491 -6.360 12.912 1.00 92.62 198 LEU A C 1
ATOM 1637 O O . LEU A 1 198 ? -5.394 -6.269 13.460 1.00 92.62 198 LEU A O 1
ATOM 1641 N N . GLU A 1 199 ? -6.757 -7.330 12.038 1.00 92.31 199 GLU A N 1
ATOM 1642 C CA . GLU A 1 199 ? -5.761 -8.331 11.655 1.00 92.31 199 GLU A CA 1
ATOM 1643 C C . GLU A 1 199 ? -4.569 -7.712 10.911 1.00 92.31 199 GLU A C 1
ATOM 1645 O O . GLU A 1 199 ? -3.415 -8.046 11.199 1.00 92.31 199 GLU A O 1
ATOM 1650 N N . ILE A 1 200 ? -4.835 -6.785 9.982 1.00 93.12 200 ILE A N 1
ATOM 1651 C CA . ILE A 1 200 ? -3.786 -6.032 9.287 1.00 93.12 200 ILE A CA 1
ATOM 1652 C C . ILE A 1 200 ? -2.980 -5.218 10.300 1.00 93.12 200 ILE A C 1
ATOM 1654 O O . ILE A 1 200 ? -1.752 -5.276 10.260 1.00 93.12 200 ILE A O 1
ATOM 1658 N N . PHE A 1 201 ? -3.648 -4.516 11.222 1.00 90.75 201 PHE A N 1
ATOM 1659 C CA . PHE A 1 201 ? -2.995 -3.722 12.262 1.00 90.75 201 PHE A CA 1
ATOM 1660 C C . PHE A 1 201 ? -2.030 -4.571 13.087 1.00 90.75 201 PHE A C 1
ATOM 1662 O O . PHE A 1 201 ? -0.856 -4.233 13.154 1.00 90.75 201 PHE A O 1
ATOM 1669 N N . ASP A 1 202 ? -2.473 -5.712 13.619 1.00 87.12 202 ASP A N 1
ATOM 1670 C CA . ASP A 1 202 ? -1.620 -6.603 14.414 1.00 87.12 202 ASP A CA 1
ATOM 1671 C C . ASP A 1 202 ? -0.371 -7.054 13.650 1.00 87.12 202 ASP A C 1
ATOM 1673 O O . ASP A 1 202 ? 0.729 -7.126 14.205 1.00 87.12 202 ASP A O 1
ATOM 1677 N N . ARG A 1 203 ? -0.530 -7.367 12.360 1.00 86.19 203 ARG A N 1
ATOM 1678 C CA . ARG A 1 203 ? 0.593 -7.758 11.503 1.00 86.19 203 ARG A CA 1
ATOM 1679 C C . ARG A 1 203 ? 1.519 -6.586 11.209 1.00 86.19 203 ARG A C 1
ATOM 1681 O O . ARG A 1 203 ? 2.732 -6.785 11.193 1.00 86.19 203 ARG A O 1
ATOM 1688 N N . THR A 1 204 ? 0.987 -5.381 11.023 1.00 86.00 204 THR A N 1
ATOM 1689 C CA . THR A 1 204 ? 1.789 -4.159 10.922 1.00 86.00 204 THR A CA 1
ATOM 1690 C C . THR A 1 204 ? 2.572 -3.920 12.211 1.00 86.00 204 THR A C 1
ATOM 1692 O O . THR A 1 204 ? 3.781 -3.712 12.140 1.00 86.00 204 THR A O 1
ATOM 1695 N N . SER A 1 205 ? 1.939 -4.040 13.379 1.00 80.94 205 SER A N 1
ATOM 1696 C CA . SER A 1 205 ? 2.597 -3.876 14.676 1.00 80.94 205 SER A CA 1
ATOM 1697 C C . SER A 1 205 ? 3.752 -4.856 14.851 1.00 80.94 205 SER A C 1
ATOM 1699 O O . SER A 1 205 ? 4.872 -4.457 15.160 1.00 80.94 205 SER A O 1
ATOM 1701 N N . ALA A 1 206 ? 3.506 -6.139 14.574 1.00 78.38 206 ALA A N 1
ATOM 1702 C CA . ALA A 1 206 ? 4.520 -7.180 14.704 1.00 78.38 206 ALA A CA 1
ATOM 1703 C C . ALA A 1 206 ? 5.724 -6.965 13.769 1.00 78.38 206 ALA A C 1
ATOM 1705 O O . ALA A 1 206 ? 6.855 -7.204 14.180 1.00 78.38 206 ALA A O 1
ATOM 1706 N N . ARG A 1 207 ? 5.490 -6.506 12.528 1.00 77.38 207 ARG A N 1
ATOM 1707 C CA . ARG A 1 207 ? 6.544 -6.299 11.514 1.00 77.38 207 ARG A CA 1
ATOM 1708 C C . ARG A 1 207 ? 7.350 -5.011 11.712 1.00 77.38 207 ARG A C 1
ATOM 1710 O O . ARG A 1 207 ? 8.529 -4.971 11.386 1.00 77.38 207 ARG A O 1
ATOM 1717 N N . TYR A 1 208 ? 6.711 -3.925 12.145 1.00 72.00 208 TYR A N 1
ATOM 1718 C CA . TYR A 1 208 ? 7.334 -2.592 12.153 1.00 72.00 208 TYR A CA 1
ATOM 1719 C C . TYR A 1 208 ? 7.759 -2.130 13.549 1.00 72.00 208 TYR A C 1
ATOM 1721 O O . TYR A 1 208 ? 8.559 -1.198 13.647 1.00 72.00 208 TYR A O 1
ATOM 1729 N N . TRP A 1 209 ? 7.239 -2.752 14.613 1.00 72.56 209 TRP A N 1
ATOM 1730 C CA . TRP A 1 209 ? 7.462 -2.322 16.000 1.00 72.56 209 TRP A CA 1
ATOM 1731 C C . TRP A 1 209 ? 8.080 -3.417 16.880 1.00 72.56 209 TRP A C 1
ATOM 1733 O O . TRP A 1 209 ? 8.139 -3.271 18.099 1.00 72.56 209 TRP A O 1
ATOM 1743 N N . SER A 1 210 ? 8.586 -4.501 16.281 1.00 63.19 210 SER A N 1
ATOM 1744 C CA . SER A 1 210 ? 9.444 -5.446 16.998 1.00 63.19 210 SER A CA 1
ATOM 1745 C C . SER A 1 210 ? 10.791 -4.783 17.337 1.00 63.19 210 SER A C 1
ATOM 1747 O O . SER A 1 210 ? 11.410 -4.207 16.439 1.00 63.19 210 SER A O 1
ATOM 1749 N N . PRO A 1 211 ? 11.293 -4.894 18.585 1.00 53.78 211 PRO A N 1
ATOM 1750 C CA . PRO A 1 211 ? 12.617 -4.393 18.975 1.00 53.78 211 PRO A CA 1
ATOM 1751 C C . PRO A 1 211 ? 13.762 -4.945 18.112 1.00 53.78 211 PRO A C 1
ATOM 1753 O O . PRO A 1 211 ? 14.800 -4.299 17.973 1.00 53.78 211 PRO A O 1
ATOM 1756 N N . ASP A 1 212 ? 13.552 -6.125 17.522 1.00 51.03 212 ASP A N 1
ATOM 1757 C CA . ASP A 1 212 ? 14.559 -6.875 16.774 1.00 51.03 212 ASP A CA 1
ATOM 1758 C C . ASP A 1 212 ? 14.521 -6.599 15.257 1.00 51.03 212 ASP A C 1
ATOM 1760 O O . ASP A 1 212 ? 15.497 -6.868 14.551 1.00 51.03 212 ASP A O 1
ATOM 1764 N N . GLU A 1 213 ? 13.428 -6.029 14.727 1.00 49.19 213 GLU A N 1
ATOM 1765 C CA . GLU A 1 213 ? 13.284 -5.724 13.298 1.00 49.19 213 GLU A CA 1
ATOM 1766 C C . GLU A 1 213 ? 13.363 -4.214 13.042 1.00 49.19 213 GLU A C 1
ATOM 1768 O O . GLU A 1 213 ? 12.405 -3.461 13.187 1.00 49.19 213 GLU A O 1
ATOM 1773 N N . ILE A 1 214 ? 14.531 -3.758 12.574 1.00 45.53 214 ILE A N 1
ATOM 1774 C CA . ILE A 1 214 ? 14.768 -2.382 12.105 1.00 45.53 214 ILE A CA 1
ATOM 1775 C C . ILE A 1 214 ? 14.067 -2.180 10.749 1.00 45.53 214 ILE A C 1
ATOM 1777 O O . ILE A 1 214 ? 14.706 -2.064 9.693 1.00 45.53 214 ILE A O 1
ATOM 1781 N N . ILE A 1 215 ? 12.738 -2.188 10.745 1.00 52.00 215 ILE A N 1
ATOM 1782 C CA . ILE A 1 215 ? 11.920 -1.632 9.670 1.00 52.00 215 ILE A CA 1
ATOM 1783 C C . ILE A 1 215 ? 11.160 -0.452 10.268 1.00 52.00 215 ILE A C 1
ATOM 1785 O O . ILE A 1 215 ? 9.944 -0.435 10.347 1.00 52.00 215 ILE A O 1
ATOM 1789 N N . THR A 1 216 ? 11.878 0.589 10.682 1.00 51.84 216 THR A N 1
ATOM 1790 C CA . THR A 1 216 ? 11.272 1.873 11.052 1.00 51.84 216 THR A CA 1
ATOM 1791 C C . THR A 1 216 ? 10.903 2.641 9.783 1.00 51.84 216 THR A C 1
ATOM 1793 O O . THR A 1 216 ? 11.524 3.635 9.415 1.00 51.84 216 THR A O 1
ATOM 1796 N N . SER A 1 217 ? 9.912 2.148 9.038 1.00 60.22 217 SER A N 1
ATOM 1797 C CA . SER A 1 217 ? 9.407 2.866 7.866 1.00 60.22 217 SER A CA 1
ATOM 1798 C C . SER A 1 217 ? 8.176 3.685 8.247 1.00 60.22 217 SER A C 1
ATOM 1800 O O . SER A 1 217 ? 7.246 3.164 8.865 1.00 60.22 217 SER A O 1
ATOM 1802 N N . GLY A 1 218 ? 8.133 4.951 7.821 1.00 68.19 218 GLY A N 1
ATOM 1803 C CA . GLY A 1 218 ? 6.938 5.794 7.951 1.00 68.19 218 GLY A CA 1
ATOM 1804 C C . GLY A 1 218 ? 5.689 5.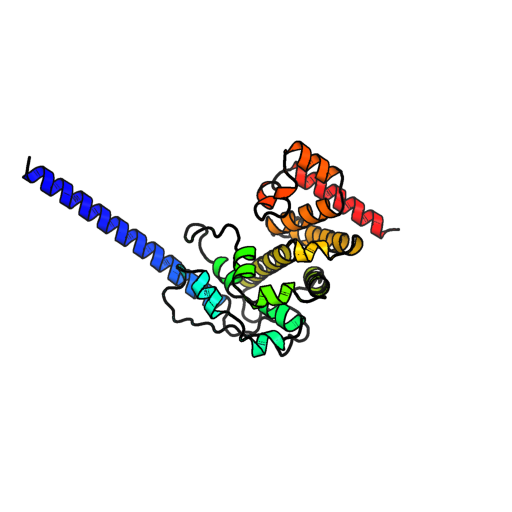193 7.289 1.00 68.19 218 GLY A C 1
ATOM 1805 O O . GLY A 1 218 ? 4.576 5.597 7.609 1.00 68.19 218 GLY A O 1
ATOM 1806 N N . ASP A 1 219 ? 5.856 4.192 6.423 1.00 78.19 219 ASP A N 1
ATOM 1807 C CA . ASP A 1 219 ? 4.774 3.537 5.690 1.00 78.19 219 ASP A CA 1
ATOM 1808 C C . ASP A 1 219 ? 3.927 2.622 6.582 1.00 78.19 219 ASP A C 1
ATOM 1810 O O . ASP A 1 219 ? 2.700 2.640 6.483 1.00 78.19 219 ASP A O 1
ATOM 1814 N N . GLY A 1 220 ? 4.562 1.884 7.503 1.00 79.62 220 GLY A N 1
ATOM 1815 C CA . GLY A 1 220 ? 3.858 1.073 8.503 1.00 79.62 220 GLY A CA 1
ATOM 1816 C C . GLY A 1 220 ? 3.030 1.943 9.451 1.00 79.62 220 GLY A C 1
ATOM 1817 O O . GLY A 1 220 ? 1.856 1.668 9.687 1.00 79.62 220 GLY A O 1
ATOM 1818 N N . ASN A 1 221 ? 3.599 3.066 9.902 1.00 81.25 221 ASN A N 1
ATOM 1819 C CA . ASN A 1 221 ? 2.878 4.042 10.723 1.00 81.25 221 ASN A CA 1
ATOM 1820 C C . ASN A 1 221 ? 1.711 4.675 9.949 1.00 81.25 221 ASN A C 1
ATOM 1822 O O . ASN A 1 221 ? 0.615 4.799 10.486 1.00 81.25 221 ASN A O 1
ATOM 1826 N N . CYS A 1 222 ? 1.898 5.018 8.670 1.00 84.94 222 CYS A N 1
ATOM 1827 C CA . CYS A 1 222 ? 0.811 5.494 7.808 1.00 84.94 222 CYS A CA 1
ATOM 1828 C C . CYS A 1 222 ? -0.366 4.513 7.758 1.00 84.94 222 CYS A C 1
ATOM 1830 O O . CYS A 1 222 ? -1.510 4.921 7.967 1.00 84.94 222 CYS A O 1
ATOM 1832 N N . LEU A 1 223 ? -0.087 3.233 7.490 1.00 89.00 223 LEU A N 1
ATOM 1833 C CA . LEU A 1 223 ? -1.106 2.187 7.445 1.00 89.00 223 LEU A CA 1
ATOM 1834 C C . LEU A 1 223 ? -1.823 2.065 8.797 1.00 89.00 223 LEU A C 1
ATOM 1836 O O . LEU A 1 223 ? -3.047 2.181 8.853 1.00 89.00 223 LEU A O 1
ATOM 1840 N N . ALA A 1 224 ? -1.066 1.939 9.887 1.00 89.31 224 ALA A N 1
ATOM 1841 C CA . ALA A 1 224 ? -1.607 1.833 11.238 1.00 89.31 224 ALA A CA 1
ATOM 1842 C C . ALA A 1 224 ? -2.461 3.046 11.638 1.00 89.31 224 ALA A C 1
ATOM 1844 O O . ALA A 1 224 ? -3.558 2.884 12.164 1.00 89.31 224 ALA A O 1
ATOM 1845 N N . GLY A 1 225 ? -1.996 4.267 11.364 1.00 89.31 225 GLY A N 1
ATOM 1846 C CA . GLY A 1 225 ? -2.741 5.494 11.651 1.00 89.31 225 GLY A CA 1
ATOM 1847 C C . GLY A 1 225 ? -4.067 5.570 10.892 1.00 89.31 225 GLY A C 1
ATOM 1848 O O . GLY A 1 225 ? -5.089 5.935 11.469 1.00 89.31 225 GLY A O 1
ATOM 1849 N N . ARG A 1 226 ? -4.084 5.175 9.613 1.00 92.25 226 ARG A N 1
ATOM 1850 C CA . ARG A 1 226 ? -5.321 5.144 8.816 1.00 92.25 226 ARG A CA 1
ATOM 1851 C C . ARG A 1 226 ? -6.288 4.069 9.309 1.00 92.25 226 ARG A C 1
ATOM 1853 O O . ARG A 1 226 ? -7.485 4.331 9.367 1.00 92.25 226 ARG A O 1
ATOM 1860 N N . ILE A 1 227 ? -5.783 2.906 9.720 1.00 94.00 227 ILE A N 1
ATOM 1861 C CA . ILE A 1 227 ? -6.601 1.867 10.359 1.00 94.00 227 ILE A CA 1
ATOM 1862 C C . ILE A 1 227 ? -7.215 2.396 11.660 1.00 94.00 227 ILE A C 1
ATOM 1864 O O . ILE A 1 227 ? -8.427 2.329 11.831 1.00 94.00 227 ILE A O 1
ATOM 1868 N N . MET A 1 228 ? -6.413 2.994 12.546 1.00 92.44 228 MET A N 1
ATOM 1869 C CA . MET A 1 228 ? -6.904 3.578 13.801 1.00 92.44 228 MET A CA 1
ATOM 1870 C C . MET A 1 228 ? -7.985 4.638 13.576 1.00 92.44 228 MET A C 1
ATOM 1872 O O . MET A 1 228 ? -8.950 4.700 14.339 1.00 92.44 228 MET A O 1
ATOM 1876 N N . TYR A 1 229 ? -7.847 5.447 12.522 1.00 93.44 229 TYR A N 1
ATOM 1877 C CA . TYR A 1 229 ? -8.878 6.398 12.121 1.00 93.44 229 TYR A CA 1
ATOM 1878 C C . TYR A 1 229 ? -10.177 5.706 11.698 1.00 93.44 229 TYR A C 1
ATOM 1880 O O . TYR A 1 229 ? -11.235 6.037 12.225 1.00 93.44 229 TYR A O 1
ATOM 1888 N N . LEU A 1 230 ? -10.103 4.724 10.793 1.00 94.56 230 LEU A N 1
ATOM 1889 C CA . LEU A 1 230 ? -11.279 3.988 10.309 1.00 94.56 230 LEU A CA 1
ATOM 1890 C C . LEU A 1 230 ? -11.995 3.217 11.425 1.00 94.56 230 LEU A C 1
ATOM 1892 O O . LEU A 1 230 ? -13.218 3.110 11.415 1.00 94.56 230 LEU A O 1
ATOM 1896 N N . LEU A 1 231 ? -11.245 2.741 12.418 1.00 93.75 231 LEU A N 1
ATOM 1897 C CA . LEU A 1 231 ? -11.771 2.071 13.608 1.00 93.75 231 LEU A CA 1
ATOM 1898 C C . LEU A 1 231 ? -12.327 3.037 14.667 1.00 93.75 231 LEU A C 1
ATOM 1900 O O . LEU A 1 231 ? -12.742 2.596 15.737 1.00 93.75 231 LEU A O 1
ATOM 1904 N N . ASN A 1 232 ? -12.320 4.351 14.413 1.00 93.19 232 ASN A N 1
ATOM 1905 C CA . ASN A 1 232 ? -12.702 5.384 15.379 1.00 93.19 232 ASN A CA 1
ATOM 1906 C C . ASN A 1 232 ? -11.978 5.238 16.733 1.00 93.19 232 ASN A C 1
ATOM 1908 O O . ASN A 1 232 ? -12.566 5.438 17.801 1.00 93.19 232 ASN A O 1
ATOM 1912 N N . TYR A 1 233 ? -10.693 4.869 16.711 1.00 91.94 233 TYR A N 1
ATOM 1913 C CA . TYR A 1 233 ? -9.938 4.616 17.933 1.00 91.94 233 TYR A CA 1
ATOM 1914 C C . TYR A 1 233 ? -9.685 5.922 18.692 1.00 91.94 233 TYR A C 1
ATOM 1916 O O . TYR A 1 233 ? -8.825 6.729 18.334 1.00 91.94 233 TYR A O 1
ATOM 1924 N N . LYS A 1 234 ? -10.456 6.134 19.762 1.00 91.06 234 LYS A N 1
ATOM 1925 C CA . LYS A 1 234 ? -10.536 7.411 20.481 1.00 91.06 234 LYS A CA 1
ATOM 1926 C C . LYS A 1 234 ? -9.180 8.016 20.882 1.00 91.06 234 LYS A C 1
ATOM 1928 O O . LYS A 1 234 ? -8.991 9.191 20.579 1.00 91.06 234 LYS A O 1
ATOM 1933 N N . PRO A 1 235 ? -8.219 7.273 21.468 1.00 89.94 235 PRO A N 1
ATOM 1934 C CA . PRO A 1 235 ? -6.910 7.840 21.803 1.00 89.94 235 PRO A CA 1
ATOM 1935 C C . PRO A 1 235 ? -6.180 8.426 20.588 1.00 89.94 235 PRO A C 1
ATOM 1937 O O . PRO A 1 235 ? -5.570 9.490 20.681 1.00 89.94 235 PRO A O 1
ATOM 1940 N N . PHE A 1 236 ? -6.299 7.781 19.424 1.00 89.75 236 PHE A N 1
ATOM 1941 C CA . PHE A 1 236 ? -5.722 8.283 18.181 1.00 89.75 236 PHE A CA 1
ATOM 1942 C C . PHE A 1 236 ? -6.447 9.530 17.658 1.00 89.75 236 PHE A C 1
ATOM 1944 O O . PHE A 1 236 ? -5.800 10.496 17.252 1.00 89.75 236 PHE A O 1
ATOM 1951 N N . LEU A 1 237 ? -7.782 9.554 17.714 1.00 89.56 237 LEU A N 1
ATOM 1952 C CA . LEU A 1 237 ? -8.568 10.730 17.323 1.00 89.56 237 LEU A CA 1
ATOM 1953 C C . LEU A 1 237 ? -8.265 11.945 18.218 1.00 89.56 237 LEU A C 1
ATOM 1955 O O . LEU A 1 237 ? -8.087 13.058 17.718 1.00 89.56 237 LEU A O 1
ATOM 1959 N N . ASP A 1 238 ? -8.147 11.729 19.530 1.00 89.88 238 ASP A N 1
ATOM 1960 C CA . ASP A 1 238 ? -7.793 12.769 20.500 1.00 89.88 238 ASP A CA 1
ATOM 1961 C C . ASP A 1 238 ? -6.378 13.312 20.235 1.00 89.88 238 ASP A C 1
ATOM 1963 O O . ASP A 1 238 ? -6.163 14.528 20.261 1.00 89.88 238 ASP A O 1
ATOM 1967 N N . TYR A 1 239 ? -5.427 12.436 19.889 1.00 87.88 2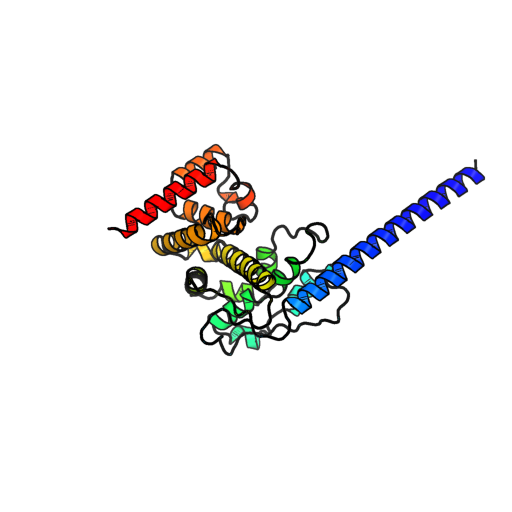39 TYR A N 1
ATOM 1968 C CA . TYR A 1 239 ? -4.088 12.832 19.444 1.00 87.88 239 TYR A CA 1
ATOM 1969 C C . TYR A 1 239 ? -4.118 13.702 18.188 1.00 87.88 239 TYR A C 1
ATOM 1971 O O . TYR A 1 239 ? -3.498 14.769 18.164 1.00 87.88 239 TYR A O 1
ATOM 1979 N N . MET A 1 240 ? -4.869 13.295 17.162 1.00 88.31 240 MET A N 1
ATOM 1980 C CA . MET A 1 240 ? -4.988 14.079 15.932 1.00 88.31 240 MET A CA 1
ATOM 1981 C C . MET A 1 240 ? -5.579 15.461 16.197 1.00 88.31 240 MET A C 1
ATOM 1983 O O . MET A 1 240 ? -5.044 16.463 15.717 1.00 88.31 240 MET A O 1
ATOM 1987 N N . LYS A 1 241 ? -6.621 15.531 17.033 1.00 88.25 241 LYS A N 1
ATOM 1988 C CA . LYS A 1 241 ? -7.247 16.790 17.438 1.00 88.25 241 LYS A CA 1
ATOM 1989 C C . LYS A 1 241 ? -6.277 17.689 18.205 1.00 88.25 241 LYS A C 1
ATOM 1991 O O . LYS A 1 241 ? -6.184 18.875 17.899 1.00 88.25 241 LYS A O 1
ATOM 1996 N N . LYS A 1 242 ? -5.519 17.137 19.159 1.00 87.94 242 LYS A N 1
ATOM 1997 C CA . LYS A 1 242 ? -4.492 17.868 19.927 1.00 87.94 242 LYS A CA 1
ATOM 1998 C C . LYS A 1 242 ? -3.407 18.456 19.018 1.00 87.94 242 LYS A C 1
ATOM 2000 O O . LYS A 1 242 ? -2.887 19.532 19.298 1.00 87.94 242 LYS A O 1
ATOM 2005 N N . ARG A 1 243 ? -3.065 17.753 17.935 1.00 84.06 243 ARG A N 1
ATOM 2006 C CA . ARG A 1 243 ? -2.057 18.163 16.946 1.00 84.06 243 ARG A CA 1
ATOM 2007 C C . ARG A 1 243 ? -2.622 19.015 15.804 1.00 84.06 243 ARG A C 1
ATOM 2009 O O . ARG A 1 243 ? -1.863 19.368 14.904 1.00 84.06 243 ARG A O 1
ATOM 2016 N N . SER A 1 244 ? -3.915 19.347 15.831 1.00 86.94 244 SER A N 1
ATOM 2017 C CA . SER A 1 244 ? -4.608 20.072 14.758 1.00 86.94 244 SER A CA 1
ATOM 2018 C C . SER A 1 244 ? -4.441 19.413 13.380 1.00 86.94 244 SER A C 1
ATOM 2020 O O . SER A 1 244 ? -4.345 20.094 12.358 1.00 86.94 244 SER A O 1
ATOM 2022 N N . ILE A 1 245 ? -4.376 18.079 13.344 1.00 84.81 245 ILE A N 1
ATOM 2023 C CA . ILE A 1 245 ? -4.324 17.314 12.097 1.00 84.81 245 ILE A CA 1
ATOM 2024 C C . ILE A 1 245 ? -5.748 17.244 11.550 1.00 84.81 245 ILE A C 1
ATOM 2026 O O . ILE A 1 245 ? -6.644 16.718 12.205 1.00 84.81 245 ILE A O 1
ATOM 2030 N N . LEU A 1 246 ? -5.954 17.803 10.359 1.00 83.62 246 LEU A N 1
ATOM 2031 C CA . LEU A 1 246 ? -7.244 17.777 9.678 1.00 83.62 246 LEU A CA 1
ATOM 2032 C C . LEU A 1 246 ? -7.528 16.380 9.119 1.00 83.62 246 LEU A C 1
ATOM 2034 O O . LEU A 1 246 ? -6.623 15.730 8.597 1.00 83.62 246 LEU A O 1
ATOM 2038 N N . ASP A 1 247 ? -8.795 15.967 9.121 1.00 82.19 247 ASP A N 1
ATOM 2039 C CA . ASP A 1 247 ? -9.237 14.703 8.511 1.00 82.19 247 ASP A CA 1
ATOM 2040 C C . ASP A 1 247 ? -8.819 14.590 7.038 1.00 82.19 247 ASP A C 1
ATOM 2042 O O . ASP A 1 247 ? -8.434 13.521 6.559 1.00 82.19 247 ASP A O 1
ATOM 2046 N N . SER A 1 248 ? -8.803 15.724 6.328 1.00 81.00 248 SER A N 1
ATOM 2047 C CA . SER A 1 248 ? -8.331 15.815 4.946 1.00 81.00 248 SER A CA 1
ATOM 2048 C C . SER A 1 248 ? -6.874 15.383 4.770 1.00 81.00 248 SER A C 1
ATOM 2050 O O . SER A 1 248 ? -6.496 15.044 3.654 1.00 81.00 248 SER A O 1
ATOM 2052 N N . HIS A 1 249 ? -6.061 15.359 5.833 1.00 83.56 249 HIS A N 1
ATOM 2053 C CA . HIS A 1 249 ? -4.656 14.952 5.794 1.00 83.56 249 HIS A CA 1
ATOM 2054 C C . HIS A 1 249 ? -4.441 13.447 6.000 1.00 83.56 249 HIS A C 1
ATOM 2056 O O . HIS A 1 249 ? -3.389 12.938 5.621 1.00 83.56 249 HIS A O 1
ATOM 2062 N N . ILE A 1 250 ? -5.412 12.711 6.543 1.00 82.88 250 ILE A N 1
ATOM 2063 C CA . ILE A 1 250 ? -5.240 11.303 6.955 1.00 82.88 250 ILE A CA 1
ATOM 2064 C C . ILE A 1 250 ? -4.932 10.394 5.764 1.00 82.88 250 ILE A C 1
ATOM 2066 O O . ILE A 1 250 ? -4.040 9.543 5.804 1.00 82.88 250 ILE A O 1
ATOM 2070 N N . PHE A 1 251 ? -5.639 10.619 4.661 1.00 81.81 251 PHE A N 1
ATOM 2071 C CA . PHE A 1 251 ? -5.434 9.888 3.413 1.00 81.81 251 PHE A CA 1
ATOM 2072 C C . PHE A 1 251 ? -4.447 10.576 2.467 1.00 81.81 251 PHE A C 1
ATOM 2074 O O . PHE A 1 251 ? -4.260 10.119 1.344 1.00 81.81 251 PHE A O 1
ATOM 2081 N N . THR A 1 252 ? -3.763 11.631 2.921 1.00 79.00 252 THR A N 1
ATOM 2082 C CA . THR A 1 252 ? -2.652 12.216 2.162 1.00 79.00 252 THR A CA 1
ATOM 2083 C C . THR A 1 252 ? -1.377 11.431 2.398 1.00 79.00 252 THR A C 1
ATOM 2085 O O . THR A 1 252 ? -1.198 10.777 3.430 1.00 79.00 252 THR A O 1
ATOM 2088 N N . ILE A 1 253 ? -0.461 11.496 1.439 1.00 63.72 253 ILE A N 1
ATOM 2089 C CA . ILE A 1 253 ? 0.809 10.784 1.534 1.00 63.72 253 ILE A CA 1
ATOM 2090 C C . ILE A 1 253 ? 1.749 11.347 2.603 1.00 63.72 253 ILE A C 1
ATOM 2092 O O . ILE A 1 253 ? 2.585 10.618 3.120 1.00 63.72 253 ILE A O 1
ATOM 2096 N N . ASP A 1 254 ? 1.578 12.612 2.988 1.00 69.00 254 ASP A N 1
ATOM 2097 C CA . ASP A 1 254 ? 2.394 13.274 4.007 1.00 69.00 254 ASP A CA 1
ATOM 2098 C C . ASP A 1 254 ? 1.974 12.912 5.438 1.00 69.00 254 ASP A C 1
ATOM 2100 O O . ASP A 1 254 ? 2.600 13.367 6.395 1.00 69.00 254 ASP A O 1
ATOM 2104 N N . PHE A 1 255 ? 0.957 12.058 5.596 1.00 76.12 255 PHE A N 1
ATOM 2105 C CA . PHE A 1 255 ? 0.432 11.671 6.897 1.00 76.12 255 PHE A CA 1
ATOM 2106 C C . PHE A 1 255 ? 1.512 11.123 7.844 1.00 76.12 255 PHE A C 1
ATOM 2108 O O . PHE A 1 255 ? 1.525 11.494 9.014 1.00 76.12 255 PHE A O 1
ATOM 2115 N N . TYR A 1 256 ? 2.489 10.354 7.341 1.00 73.62 256 TYR A N 1
ATOM 2116 C CA . TYR A 1 256 ? 3.582 9.807 8.163 1.00 73.62 256 TYR A CA 1
ATOM 2117 C C . TYR A 1 256 ? 4.377 10.886 8.909 1.00 73.62 256 TYR A C 1
ATOM 2119 O O . TYR A 1 256 ? 4.890 10.622 9.996 1.00 73.62 256 TYR A O 1
ATOM 2127 N N . LYS A 1 257 ? 4.470 12.108 8.361 1.00 73.88 257 LYS A N 1
ATOM 2128 C CA . LYS A 1 257 ? 5.190 13.230 8.988 1.00 73.88 257 LYS A CA 1
ATOM 2129 C C . LYS A 1 257 ? 4.556 13.655 10.309 1.00 73.88 257 LYS A C 1
ATOM 2131 O O . LYS A 1 257 ? 5.227 14.239 11.151 1.00 73.88 257 LYS A O 1
ATOM 2136 N N . TYR A 1 258 ? 3.276 13.349 10.496 1.00 72.75 258 TYR A N 1
ATOM 2137 C CA . TYR A 1 258 ? 2.528 13.654 11.709 1.00 72.75 258 TYR A CA 1
ATOM 2138 C C . TYR A 1 258 ? 2.541 12.506 12.730 1.00 72.75 258 TYR A C 1
ATOM 2140 O O . TYR A 1 258 ? 2.039 12.668 13.844 1.00 72.75 258 TYR A O 1
ATOM 2148 N N . LEU A 1 259 ? 3.117 11.353 12.372 1.00 73.06 259 LEU A N 1
ATOM 2149 C CA . LEU A 1 259 ? 3.094 10.115 13.158 1.00 73.06 259 LEU A CA 1
ATOM 2150 C C . LEU A 1 259 ? 4.455 9.770 13.785 1.00 73.06 259 LEU A C 1
ATOM 2152 O O . LEU A 1 259 ? 4.662 8.661 14.256 1.00 73.06 259 LEU A O 1
ATOM 2156 N N . SER A 1 260 ? 5.418 10.692 13.783 1.00 65.56 260 SER A N 1
ATOM 2157 C CA . SER A 1 260 ? 6.775 10.440 14.289 1.00 65.56 260 SER A CA 1
ATOM 2158 C C . SER A 1 260 ? 6.981 10.828 15.762 1.00 65.56 260 SER A C 1
ATOM 2160 O O . SER A 1 260 ? 8.120 11.015 16.184 1.00 65.56 260 SER A O 1
ATOM 2162 N N . SER A 1 261 ? 5.911 11.037 16.537 1.00 63.41 261 SER A N 1
ATOM 2163 C CA . SER A 1 261 ? 6.010 11.498 17.930 1.00 63.41 261 SER A CA 1
ATOM 2164 C C . SER A 1 261 ? 5.949 10.341 18.935 1.00 63.41 261 SER A C 1
ATOM 2166 O O . SER A 1 261 ? 5.324 9.319 18.673 1.00 63.41 261 SER A O 1
ATOM 2168 N N . PHE A 1 262 ? 6.568 10.513 20.109 1.00 56.97 262 PHE A N 1
ATOM 2169 C CA . PHE A 1 262 ? 6.503 9.542 21.214 1.00 56.97 262 PHE A CA 1
ATOM 2170 C C . PHE A 1 262 ? 5.057 9.274 21.672 1.00 56.97 262 PHE A C 1
ATOM 2172 O O . PHE A 1 262 ? 4.689 8.137 21.934 1.00 56.97 262 PHE A O 1
ATOM 2179 N N . GLU A 1 263 ? 4.213 10.312 21.675 1.00 60.12 263 GLU A N 1
ATOM 2180 C CA . GLU A 1 263 ? 2.785 10.204 22.010 1.00 60.12 263 GLU A CA 1
ATOM 2181 C C . GLU A 1 263 ? 2.038 9.252 21.062 1.00 60.12 263 GLU A C 1
ATOM 2183 O O . GLU A 1 263 ? 1.121 8.551 21.478 1.00 60.12 263 GLU A O 1
ATOM 2188 N N . TYR A 1 264 ? 2.428 9.206 19.785 1.00 67.12 264 TYR A N 1
ATOM 2189 C CA . TYR A 1 264 ? 1.844 8.272 18.828 1.00 67.12 264 TYR A CA 1
ATOM 2190 C C . TYR A 1 264 ? 2.243 6.821 19.135 1.00 67.12 264 TYR A C 1
ATOM 2192 O O . TYR A 1 264 ? 1.383 5.947 19.074 1.00 67.12 264 TYR A O 1
ATOM 2200 N N . MET A 1 265 ? 3.494 6.577 19.542 1.00 69.38 265 MET A N 1
ATOM 2201 C CA . MET A 1 265 ? 3.966 5.235 19.920 1.00 69.38 265 MET A CA 1
ATOM 2202 C C . MET A 1 265 ? 3.198 4.679 21.126 1.00 69.38 265 MET A C 1
ATOM 2204 O O . MET A 1 265 ? 2.720 3.551 21.092 1.00 69.38 265 MET A O 1
ATOM 2208 N N . GLU A 1 266 ? 2.956 5.505 22.145 1.00 70.81 266 GLU A N 1
ATOM 2209 C CA . GLU A 1 266 ? 2.170 5.101 23.320 1.00 70.81 266 GLU A CA 1
ATOM 2210 C C . GLU A 1 266 ? 0.713 4.745 22.957 1.00 70.81 266 GLU A C 1
ATOM 2212 O O . GLU A 1 266 ? 0.118 3.805 23.488 1.00 70.81 266 GLU A O 1
ATOM 2217 N N . ILE A 1 267 ? 0.115 5.467 22.007 1.00 73.19 267 ILE A N 1
ATOM 2218 C CA . ILE A 1 267 ? -1.235 5.174 21.503 1.00 73.19 267 ILE A CA 1
ATOM 2219 C C . ILE A 1 267 ? -1.273 3.835 20.754 1.00 73.19 267 ILE A C 1
ATOM 2221 O O . ILE A 1 267 ? -2.251 3.091 20.887 1.00 73.19 267 ILE A O 1
ATOM 2225 N N . GLN A 1 268 ? -0.221 3.527 19.990 1.00 66.81 268 GLN A N 1
ATOM 2226 C CA . GLN A 1 268 ? -0.080 2.278 19.236 1.00 66.81 268 GLN A CA 1
ATOM 2227 C C . GLN A 1 268 ? 0.027 1.054 20.154 1.00 66.81 268 GLN A C 1
ATOM 2229 O O . GLN A 1 268 ? -0.656 0.050 19.915 1.00 66.81 268 GLN A O 1
ATOM 2234 N N . ASP A 1 269 ? 0.825 1.143 21.218 1.00 71.62 269 ASP A N 1
ATOM 2235 C CA . ASP A 1 269 ? 1.010 0.050 22.180 1.00 71.62 269 ASP A CA 1
ATOM 2236 C C . ASP A 1 269 ? -0.308 -0.302 22.882 1.00 71.62 269 ASP A C 1
ATOM 2238 O O . ASP A 1 269 ? -0.692 -1.472 22.975 1.00 71.62 269 ASP A O 1
ATOM 2242 N N . ASN A 1 270 ? -1.068 0.725 23.271 1.00 74.00 270 ASN A N 1
ATOM 2243 C CA . ASN A 1 270 ? -2.374 0.559 23.902 1.00 74.00 270 ASN A CA 1
ATOM 2244 C C . ASN A 1 270 ? -3.389 -0.152 22.990 1.00 74.00 270 ASN A C 1
ATOM 2246 O O . ASN A 1 270 ? -4.145 -1.007 23.458 1.00 74.00 270 ASN A O 1
ATOM 2250 N N . LEU A 1 271 ? -3.416 0.159 21.685 1.00 73.19 271 LEU A N 1
ATOM 2251 C CA . LEU A 1 271 ? -4.319 -0.539 20.763 1.00 73.19 271 LEU A CA 1
ATOM 2252 C C . LEU A 1 271 ? -3.904 -2.001 20.592 1.00 73.19 271 LEU A C 1
ATOM 2254 O O . LEU A 1 271 ? -4.759 -2.879 20.667 1.00 73.19 271 LEU A O 1
ATOM 2258 N N . SER A 1 272 ? -2.608 -2.269 20.433 1.00 70.69 272 SER A N 1
ATOM 2259 C CA . SER A 1 272 ? -2.082 -3.635 20.303 1.00 70.69 272 SER A CA 1
ATOM 2260 C C . SER A 1 272 ? -2.470 -4.504 21.509 1.00 70.69 272 SER A C 1
ATOM 2262 O O . SER A 1 272 ? -2.894 -5.654 21.356 1.00 70.69 272 SER A O 1
ATOM 2264 N N . GLU A 1 273 ? -2.438 -3.940 22.721 1.00 71.00 273 GLU A N 1
ATOM 2265 C CA . GLU A 1 273 ? -2.911 -4.627 23.925 1.00 71.00 273 GLU A CA 1
ATOM 2266 C C . GLU A 1 273 ? -4.426 -4.912 23.874 1.00 71.00 273 GLU A C 1
ATOM 2268 O O . GLU A 1 273 ? -4.864 -6.022 24.195 1.00 71.00 273 GLU A O 1
ATOM 2273 N N . VAL A 1 274 ? -5.240 -3.949 23.428 1.00 72.12 274 VAL A N 1
ATOM 2274 C CA . VAL A 1 274 ? -6.697 -4.115 23.272 1.00 72.12 274 VAL A CA 1
ATOM 2275 C C . VAL A 1 274 ? -7.032 -5.217 22.265 1.00 72.12 274 VAL A C 1
ATOM 2277 O O . VAL A 1 274 ? -7.888 -6.061 22.558 1.00 72.12 274 VAL A O 1
ATOM 2280 N N . VAL A 1 275 ? -6.353 -5.260 21.114 1.00 73.94 275 VAL A N 1
ATOM 2281 C CA . VAL A 1 275 ? -6.578 -6.309 20.107 1.00 73.94 275 VAL A CA 1
ATOM 2282 C C . VAL A 1 275 ? -6.194 -7.684 20.659 1.00 73.94 275 VAL A C 1
ATOM 2284 O O . VAL A 1 275 ? -6.971 -8.637 20.550 1.00 73.94 275 VAL A O 1
ATOM 2287 N N . SER A 1 276 ? -5.068 -7.779 21.377 1.00 71.25 276 SER A N 1
ATOM 2288 C CA . SER A 1 276 ? -4.631 -9.032 22.009 1.00 71.25 276 SER A CA 1
ATOM 2289 C C . SER A 1 276 ? -5.644 -9.588 23.025 1.00 71.25 276 SER A C 1
ATOM 2291 O O . SER A 1 276 ? -5.820 -10.804 23.132 1.00 71.25 276 SER A O 1
ATOM 2293 N N . LYS A 1 277 ? -6.359 -8.710 23.745 1.00 70.06 277 LYS A N 1
ATOM 2294 C CA . LYS A 1 277 ? -7.406 -9.087 24.709 1.00 70.06 277 LYS A CA 1
ATOM 2295 C C . LYS A 1 277 ? -8.692 -9.546 24.024 1.00 70.06 277 LYS A C 1
ATOM 2297 O O . LYS A 1 277 ? -9.336 -10.460 24.534 1.00 70.06 277 LYS A O 1
ATOM 2302 N N . ARG A 1 278 ? -9.062 -8.952 22.881 1.00 67.06 278 ARG A N 1
ATOM 2303 C CA . ARG A 1 278 ? -10.246 -9.368 22.103 1.00 67.06 278 ARG A CA 1
ATOM 2304 C C . ARG A 1 278 ? -10.112 -10.795 21.553 1.00 67.06 278 ARG A C 1
ATOM 2306 O O . ARG A 1 278 ? -11.110 -11.494 21.519 1.00 67.06 278 ARG A O 1
ATOM 2313 N N . ARG A 1 279 ? -8.898 -11.259 21.225 1.00 58.91 279 ARG A N 1
ATOM 2314 C CA . ARG A 1 279 ? -8.632 -12.635 20.744 1.00 58.91 279 ARG A CA 1
ATOM 2315 C C . ARG A 1 279 ? -8.807 -13.744 21.787 1.00 58.91 279 ARG A C 1
ATOM 2317 O O . ARG A 1 279 ? -8.864 -14.911 21.421 1.00 58.91 279 ARG A O 1
ATOM 2324 N N . LYS A 1 280 ? -8.809 -13.406 23.080 1.00 55.81 280 LYS A N 1
ATOM 2325 C CA . LYS A 1 280 ? -8.929 -14.382 24.181 1.00 55.81 280 LYS A CA 1
ATOM 2326 C C . LYS A 1 280 ? -10.378 -14.619 24.626 1.00 55.81 280 LYS A C 1
ATOM 2328 O O . LYS A 1 280 ? -10.586 -15.350 25.591 1.00 55.81 280 LYS A O 1
ATOM 2333 N N . LYS A 1 281 ? -11.342 -13.959 23.986 1.00 47.16 281 LYS A N 1
ATOM 2334 C CA . LYS A 1 281 ? -12.781 -14.130 24.205 1.00 47.16 281 LYS A CA 1
ATOM 2335 C C . LYS A 1 281 ? -13.384 -14.883 23.034 1.00 47.16 281 LYS A C 1
ATOM 2337 O O . LYS A 1 281 ? -14.327 -15.651 23.304 1.00 47.16 281 LYS A O 1
#

Foldseek 3Di:
DVVVVVVVVVVVVVVVVVVVVVLVVVLQVLQVQLLVQLCQLCVPDDWAQPPPDQDPLADDQDDDSPDRPPLPDLLVLLVSRADPPVSLVPDDLRNLVSNVLSRSLLRSCLRGDPPHHDPPVCSPVVSCVRHVSNVSNLVDPCNLVVLLVSLLPPPSQIDQVPHDPVVSLSSSLSSNLVSLQVCLQPSSVVSDDLVSLLSNLLSLCCAQVPPPHPSVDLSSLLSNLLSCVVNVVPLSVVLCVVVVPDPVCSNPSCNSVSCPDPSNVVSSVVVNVVSVVVVVD

Secondary structure (DSSP, 8-state):
-HHHHHHHHHHHHHHHHHHHHHHHHHHHHHHHHHHHHHHHH-SS-----S-SS--TT-------TT-TTGGG-HHHHHHHTPPPHHHHHH--HHHHHHHHHT-HHHHTTTTS-TTSS---TTHHHHHHHH-HHHHHHHH-TTHHHHHHHHHH-TT-----TT--HHHHHHHHHHHHHHHHHHHHSHHHHTTS-HHHHHHHHHHHHHHHS-TT-----HHHHHHHHHHHHHTT-HHHHHHHHHTT--HHHHTSGGGGGGS-SHHHHHHHHHHHHHHHHHTT-

Radius of gyration: 22.68 Å; chains: 1; bounding box: 55×72×49 Å

pLDDT: mean 73.09, std 17.37, range [34.56, 96.88]

Sequence (281 aa):
MKKEFITTFIIILSIVFALKMLYSEEKMESQNYYIQALKESFDGNQVDLGFPEPPDDVYFFPIDVNVRGYAFLDTVLINQWQIPEDILLNMSDEGLMVTCLNLPYFHAKSNLPSSTLFPIKDKLQFAINNFNGLQELLKRENIHKKLKQLYITPEFRLGEHGLTPGQRSRHYKVRISYLAKLLAYKEILIRYSEEELLEIFDRTSARYWSPDEIITSGDGNCLAGRIMYLLNYKPFLDYMKKRSILDSHIFTIDFYKYLSSFEYMEIQDNLSEVVSKRRKK